Protein AF-A0A1B6I6E0-F1 (afdb_monomer_lite)

Radius of gyration: 36.67 Å; chains: 1; bounding box: 116×72×76 Å

Secondary structure (DSSP, 8-state):
---------------------------SSS------TTTHHHHHHHHHTT-GGGHHHHHHTT--HHHHHH--HHHHHHHT---HHHHHHHHHHHHHHHHHHHHHHHHHTT----HHHHHHHHHHHHHHHHHHHHHHHHHHHHHTSSS---TT--TT--HHHHHHHHHHHHHHHHHHHHHHHHHHHHS-TT---HHHHHHHHHHHHHHHHHHHHHHHHHHHHH--

Foldseek 3Di:
DDDDDDDDDDDDDDDDDDDDPDDPPDDPDDDPPCLDPQCPVVCVLCVVLVNNVCSCLCSVVVPGPVNLLVDDLVNCVVSPVPDPVSSVSSNVSSVVVVVVVVVVVVVVVPPPQPPVRVVVVVVVVVVVVVVVVVVVVVVVVCVVDPDDDPPLDDPVADPVNSVVVVVVVVVVVVVVVVVVVVVVVVPDPDPPPPVPVVVVVVVVVVVVVVVVVVVVVVVVVVVD

Sequence (224 aa):
MATVESPLNGNKLLSDSELNSEENEENITELQEDWGEEYNDVVTFLCGLHLNQYVETFVDQGINLDIFLNLSEDDLCHIGMTDSKHRASLLQGISQLKQNKRKMSDTVQLTDLSSEEVNAMMANTLKHLTVIHASLAHMRLNLRNPCVHNSLINLKLTSAGLLEILTAEADIQAQLVMNQTNALLAKKPGTVDRSSTTRWKFKLTVLSGIGIVCGLLFYAKKAL

InterPro domains:
  IPR001660 Sterile alpha motif domain [PF00536] (39-98)
  IPR001660 Sterile alpha motif domain [PS50105] (37-100)
  IPR001660 Sterile alpha motif domain [SM00454] (32-100)
  IPR013761 Sterile alpha motif/pointed domain superfamily [G3DSA:1.10.150.50] (4-110)
  IPR013761 Sterile alpha motif/pointed domain superfamily [SSF47769] (39-103)

Structure (mmCIF, N/CA/C/O backbone):
data_AF-A0A1B6I6E0-F1
#
_entry.id   AF-A0A1B6I6E0-F1
#
loop_
_atom_site.group_PDB
_atom_site.id
_atom_site.type_symbol
_atom_site.label_atom_id
_atom_site.label_alt_id
_atom_site.label_comp_id
_atom_site.label_asym_id
_atom_site.label_entity_id
_atom_site.label_seq_id
_atom_site.pdbx_PDB_ins_code
_atom_site.Cartn_x
_atom_site.Cartn_y
_atom_site.Cartn_z
_atom_site.occupancy
_atom_site.B_iso_or_equiv
_atom_site.auth_seq_id
_atom_site.auth_comp_id
_atom_site.auth_asym_id
_atom_site.auth_atom_id
_atom_site.pdbx_PDB_model_num
ATOM 1 N N . MET A 1 1 ? 73.512 -31.533 -2.473 1.00 35.97 1 MET A N 1
ATOM 2 C CA . MET A 1 1 ? 73.028 -32.901 -2.761 1.00 35.97 1 MET A CA 1
ATOM 3 C C . MET A 1 1 ? 71.540 -32.882 -2.468 1.00 35.97 1 MET A C 1
ATOM 5 O O . MET A 1 1 ? 71.175 -32.750 -1.316 1.00 35.97 1 MET A O 1
ATOM 9 N N . ALA A 1 2 ? 70.737 -32.519 -3.462 1.00 35.31 2 ALA A N 1
ATOM 10 C CA . ALA A 1 2 ? 70.150 -33.402 -4.476 1.00 35.31 2 ALA A CA 1
ATOM 11 C C . ALA A 1 2 ? 68.752 -33.851 -4.019 1.00 35.31 2 ALA A C 1
ATOM 13 O O . ALA A 1 2 ? 68.603 -34.738 -3.187 1.00 35.31 2 ALA A O 1
ATOM 14 N N . THR A 1 3 ? 67.766 -33.139 -4.562 1.00 31.89 3 THR A N 1
ATOM 15 C CA . THR A 1 3 ? 66.334 -33.430 -4.595 1.00 31.89 3 THR A CA 1
ATOM 16 C C . THR A 1 3 ? 66.096 -34.832 -5.153 1.00 31.89 3 THR A C 1
ATOM 18 O O . THR A 1 3 ? 66.652 -35.173 -6.197 1.00 31.89 3 THR A O 1
ATOM 21 N N . VAL A 1 4 ? 65.268 -35.622 -4.472 1.00 36.97 4 VAL A N 1
ATOM 22 C CA . VAL A 1 4 ? 64.816 -36.946 -4.912 1.00 36.97 4 VAL A CA 1
ATOM 23 C C . VAL A 1 4 ? 63.327 -36.850 -5.254 1.00 36.97 4 VAL A C 1
ATOM 25 O O . VAL A 1 4 ? 62.497 -36.598 -4.390 1.00 36.97 4 VAL A O 1
ATOM 28 N N . GLU A 1 5 ? 63.086 -37.034 -6.552 1.00 33.94 5 GLU A N 1
ATOM 29 C CA . GLU A 1 5 ? 61.971 -37.743 -7.199 1.00 33.94 5 GLU A CA 1
ATOM 30 C C . GLU A 1 5 ? 60.631 -37.057 -7.534 1.00 33.94 5 GLU A C 1
ATOM 32 O O . GLU A 1 5 ? 59.769 -36.778 -6.708 1.00 33.94 5 GLU A O 1
ATOM 37 N N . SER A 1 6 ? 60.467 -36.897 -8.851 1.00 37.88 6 SER A N 1
ATOM 38 C CA . SER A 1 6 ? 59.238 -36.977 -9.657 1.00 37.88 6 SER A CA 1
ATOM 39 C C . SER A 1 6 ? 58.896 -38.466 -9.959 1.00 37.88 6 SER A C 1
ATOM 41 O O . SER A 1 6 ? 59.745 -39.312 -9.690 1.00 37.88 6 SER A O 1
ATOM 43 N N . PRO A 1 7 ? 57.878 -38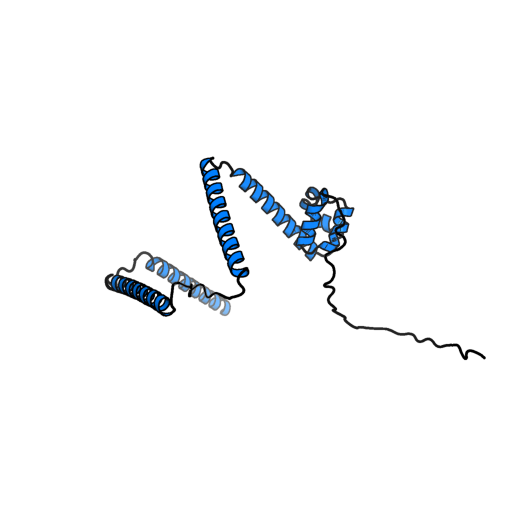.825 -10.782 1.00 51.38 7 PRO A N 1
ATOM 44 C CA . PRO A 1 7 ? 56.471 -38.399 -10.906 1.00 51.38 7 PRO A CA 1
ATOM 45 C C . PRO A 1 7 ? 55.491 -39.612 -11.077 1.00 51.38 7 PRO A C 1
ATOM 47 O O . PRO A 1 7 ? 55.892 -40.765 -10.982 1.00 51.38 7 PRO A O 1
ATOM 50 N N . LEU A 1 8 ? 54.235 -39.309 -11.462 1.00 32.31 8 LEU A N 1
ATOM 51 C CA . LEU A 1 8 ? 53.132 -40.160 -11.977 1.00 32.31 8 LEU A CA 1
ATOM 52 C C . LEU A 1 8 ? 52.215 -40.849 -10.953 1.00 32.31 8 LEU A C 1
ATOM 54 O O . LEU A 1 8 ? 52.604 -41.791 -10.279 1.00 32.31 8 LEU A O 1
ATOM 58 N N . ASN A 1 9 ? 50.920 -40.518 -10.992 1.00 30.44 9 ASN A N 1
ATOM 59 C CA . ASN A 1 9 ? 49.938 -41.275 -11.783 1.00 30.44 9 ASN A CA 1
ATOM 60 C C . ASN A 1 9 ? 48.542 -40.639 -11.636 1.00 30.44 9 ASN A C 1
ATOM 62 O O . ASN A 1 9 ? 48.145 -40.247 -10.542 1.00 30.44 9 ASN A O 1
ATOM 66 N N . GLY A 1 10 ? 47.811 -40.516 -12.744 1.00 35.09 10 GLY A N 1
ATOM 67 C CA . GLY A 1 10 ? 46.455 -39.973 -12.751 1.00 35.09 10 GLY A CA 1
ATOM 68 C C . GLY A 1 10 ? 45.441 -40.935 -12.143 1.00 35.09 10 GLY A C 1
ATOM 69 O O . GLY A 1 10 ? 45.674 -42.137 -12.114 1.00 35.09 10 GLY A O 1
ATOM 70 N N . ASN A 1 11 ? 44.292 -40.402 -11.721 1.00 31.67 11 ASN A N 1
ATOM 71 C CA . ASN A 1 11 ? 43.034 -41.136 -11.736 1.00 31.67 11 ASN A CA 1
ATOM 72 C C . ASN A 1 11 ? 41.832 -40.193 -11.856 1.00 31.67 11 ASN A C 1
ATOM 74 O O . ASN A 1 11 ? 41.751 -39.127 -11.256 1.00 31.67 11 ASN A O 1
ATOM 78 N N . LYS A 1 12 ? 40.940 -40.657 -12.720 1.00 38.28 12 LYS A N 1
ATOM 79 C CA . LYS A 1 12 ? 39.657 -40.148 -13.187 1.00 38.28 12 LYS A CA 1
ATOM 80 C C . LYS A 1 12 ? 38.555 -40.529 -12.190 1.00 38.28 12 LYS A C 1
ATOM 82 O O . LYS A 1 12 ? 38.661 -41.610 -11.624 1.00 38.28 12 LYS A O 1
ATOM 87 N N . LEU A 1 13 ? 37.496 -39.709 -12.124 1.00 31.17 13 LEU A N 1
ATOM 88 C CA . LEU A 1 13 ? 36.112 -39.955 -11.649 1.00 31.17 13 LEU A CA 1
ATOM 89 C C . LEU A 1 13 ? 35.684 -39.009 -10.521 1.00 31.17 13 LEU A C 1
ATOM 91 O O . LEU A 1 13 ? 36.077 -39.189 -9.377 1.00 31.17 13 LEU A O 1
ATOM 95 N N . LEU A 1 14 ? 34.780 -38.084 -10.842 1.00 30.19 14 LEU A N 1
ATOM 96 C CA . LEU A 1 14 ? 33.753 -37.648 -9.903 1.00 30.19 14 LEU A CA 1
ATOM 97 C C . LEU A 1 14 ? 32.426 -37.578 -10.659 1.00 30.19 14 LEU A C 1
ATOM 99 O O . LEU A 1 14 ? 32.232 -36.734 -11.532 1.00 30.19 14 LEU A O 1
ATOM 103 N N . SER A 1 15 ? 31.560 -38.534 -10.345 1.00 32.97 15 SER A N 1
ATOM 104 C CA . SER A 1 15 ? 30.122 -38.466 -10.548 1.00 32.97 15 SER A CA 1
ATOM 105 C C . SER A 1 15 ? 29.469 -38.320 -9.177 1.00 32.97 15 SER A C 1
ATOM 107 O O . SER A 1 15 ? 29.857 -39.007 -8.235 1.00 32.97 15 SER A O 1
ATOM 109 N N . ASP A 1 16 ? 28.451 -37.471 -9.172 1.00 30.95 16 ASP A N 1
ATOM 110 C CA . ASP A 1 16 ? 27.283 -37.453 -8.300 1.00 30.95 16 ASP A CA 1
ATOM 111 C C . ASP A 1 16 ? 27.391 -36.865 -6.884 1.00 30.95 16 ASP A C 1
ATOM 113 O O . ASP A 1 16 ? 28.000 -37.399 -5.965 1.00 30.95 16 ASP A O 1
ATOM 117 N N . SER A 1 17 ? 26.599 -35.795 -6.747 1.00 38.34 17 SER A N 1
ATOM 118 C CA . SER A 1 17 ? 25.697 -35.515 -5.630 1.00 38.34 17 SER A CA 1
ATOM 119 C C . SER A 1 17 ? 26.311 -35.266 -4.258 1.00 38.34 17 SER A C 1
ATOM 121 O O . SER A 1 17 ? 26.325 -36.160 -3.422 1.00 38.34 17 SER A O 1
ATOM 123 N N . GLU A 1 18 ? 26.576 -33.995 -3.965 1.00 35.34 18 GLU A N 1
ATOM 124 C CA . GLU A 1 18 ? 26.228 -33.441 -2.656 1.00 35.34 18 GLU A CA 1
ATOM 125 C C . GLU A 1 18 ? 25.451 -32.136 -2.859 1.00 35.34 18 GLU A C 1
ATOM 127 O O . GLU A 1 18 ? 25.948 -31.134 -3.369 1.00 35.34 18 GLU A O 1
ATOM 132 N N . LEU A 1 19 ? 24.164 -32.222 -2.518 1.00 40.22 19 LEU A N 1
ATOM 133 C CA . LEU A 1 19 ? 23.316 -31.103 -2.142 1.00 40.22 19 LEU A CA 1
ATOM 134 C C . LEU A 1 19 ? 24.062 -30.278 -1.094 1.00 40.22 19 LEU A C 1
ATOM 136 O O . LEU A 1 19 ? 24.197 -30.734 0.038 1.00 40.22 19 LEU A O 1
ATOM 140 N N . ASN A 1 20 ? 24.471 -29.065 -1.454 1.00 31.47 20 ASN A N 1
ATOM 141 C CA . ASN A 1 20 ? 24.667 -28.024 -0.463 1.00 31.47 20 ASN A CA 1
ATOM 142 C C . ASN A 1 20 ? 23.659 -26.909 -0.722 1.00 31.47 20 ASN A C 1
ATOM 144 O O . ASN A 1 20 ? 23.863 -25.988 -1.508 1.00 31.47 20 ASN A O 1
ATOM 148 N N . SER A 1 21 ? 22.507 -27.074 -0.081 1.00 41.59 21 SER A N 1
ATOM 149 C CA . SER A 1 21 ? 21.682 -25.975 0.389 1.00 41.59 21 SER A CA 1
ATOM 150 C C . SER A 1 21 ? 22.472 -25.245 1.473 1.00 41.59 21 SER A C 1
ATOM 152 O O . SER A 1 21 ? 22.300 -25.526 2.656 1.00 41.59 21 SER A O 1
ATOM 154 N N . GLU A 1 22 ? 23.364 -24.359 1.049 1.00 39.06 22 GLU A N 1
ATOM 155 C CA . GLU A 1 22 ? 23.985 -23.366 1.913 1.00 39.06 22 GLU A CA 1
ATOM 156 C C . GLU A 1 22 ? 23.472 -21.987 1.512 1.00 39.06 22 GLU A C 1
ATOM 158 O O . GLU A 1 22 ? 23.468 -21.587 0.347 1.00 39.06 22 GLU A O 1
ATOM 163 N N . GLU A 1 23 ? 22.942 -21.332 2.532 1.00 47.31 23 GLU A N 1
ATOM 164 C CA . GLU A 1 23 ? 22.489 -19.959 2.616 1.00 47.31 23 GLU A CA 1
ATOM 165 C C . GLU A 1 23 ? 23.441 -19.009 1.876 1.00 47.31 23 GLU A C 1
ATOM 167 O O . GLU A 1 23 ? 24.536 -18.722 2.347 1.00 47.31 23 GLU A O 1
ATOM 172 N N . ASN A 1 24 ? 23.010 -18.471 0.732 1.00 37.62 24 ASN A N 1
ATOM 173 C CA . ASN A 1 24 ? 23.606 -17.255 0.180 1.00 37.62 24 ASN A CA 1
ATOM 174 C C . ASN A 1 24 ? 22.724 -16.065 0.561 1.00 37.62 24 ASN A C 1
ATOM 176 O O . ASN A 1 24 ? 22.082 -15.431 -0.276 1.00 37.62 24 ASN A O 1
ATOM 180 N N . GLU A 1 25 ? 22.671 -15.819 1.865 1.00 47.22 25 GLU A N 1
ATOM 181 C CA . GLU A 1 25 ? 22.159 -14.596 2.466 1.00 47.22 25 GLU A CA 1
ATOM 182 C C . GLU A 1 25 ? 23.345 -13.653 2.718 1.00 47.22 25 GLU A C 1
ATOM 184 O O . GLU A 1 25 ? 23.589 -13.216 3.833 1.00 47.22 25 GLU A O 1
ATOM 189 N N . GLU A 1 26 ? 24.119 -13.351 1.671 1.00 45.47 26 GLU A N 1
ATOM 190 C CA . GLU A 1 26 ? 25.094 -12.266 1.717 1.00 45.47 26 GLU A CA 1
ATOM 191 C C . GLU A 1 26 ? 25.036 -11.406 0.452 1.00 45.47 26 GLU A C 1
ATOM 193 O O . GLU A 1 26 ? 25.136 -11.878 -0.680 1.00 45.47 26 GLU A O 1
ATOM 198 N N . ASN A 1 27 ? 24.939 -10.105 0.733 1.00 36.44 27 ASN A N 1
ATOM 199 C CA . ASN A 1 27 ? 25.221 -8.959 -0.121 1.00 36.44 27 ASN A CA 1
ATOM 200 C C . ASN A 1 27 ? 24.076 -8.397 -0.987 1.00 36.44 27 ASN A C 1
ATOM 202 O O . ASN A 1 27 ? 24.134 -8.371 -2.211 1.00 36.44 27 ASN A O 1
ATOM 206 N N . ILE A 1 28 ? 23.068 -7.816 -0.325 1.00 43.84 28 ILE A N 1
ATOM 207 C CA . ILE A 1 28 ? 22.270 -6.716 -0.901 1.00 43.84 28 ILE A CA 1
ATOM 208 C C . ILE A 1 28 ? 22.924 -5.393 -0.471 1.00 43.84 28 ILE A C 1
ATOM 210 O O . ILE A 1 28 ? 22.341 -4.631 0.297 1.00 43.84 28 ILE A O 1
ATOM 214 N N . THR A 1 29 ? 24.185 -5.136 -0.831 1.00 47.97 29 THR A N 1
ATOM 215 C CA . THR A 1 29 ? 24.795 -3.798 -0.678 1.00 47.97 29 THR A CA 1
ATOM 216 C C . THR A 1 29 ? 25.989 -3.567 -1.609 1.00 47.97 29 THR A C 1
ATOM 218 O O . THR A 1 29 ? 26.963 -2.948 -1.209 1.00 47.97 29 THR A O 1
ATOM 221 N N . GLU A 1 30 ? 25.948 -4.005 -2.864 1.00 50.88 30 GLU A N 1
ATOM 222 C CA . GLU A 1 30 ? 26.859 -3.469 -3.883 1.00 50.88 30 GLU A CA 1
ATOM 223 C C . GLU A 1 30 ? 26.322 -3.807 -5.272 1.00 50.88 30 GLU A C 1
ATOM 225 O O . GLU A 1 30 ? 25.831 -4.908 -5.482 1.00 50.88 30 GLU A O 1
ATOM 230 N N . LEU A 1 31 ? 26.408 -2.848 -6.198 1.00 48.78 31 LEU A N 1
ATOM 231 C CA . LEU A 1 31 ? 25.738 -2.796 -7.509 1.00 48.78 31 LEU A CA 1
ATOM 232 C C . LEU A 1 31 ? 24.301 -2.255 -7.472 1.00 48.78 31 LEU A C 1
ATOM 234 O O . LEU A 1 31 ? 23.374 -2.816 -8.049 1.00 48.78 31 LEU A O 1
ATOM 238 N N . GLN A 1 32 ? 24.125 -1.074 -6.872 1.00 53.28 32 GLN A N 1
ATOM 239 C CA . GLN A 1 32 ? 23.116 -0.158 -7.402 1.00 53.28 32 GLN A CA 1
ATOM 240 C C . GLN A 1 32 ? 23.669 0.406 -8.713 1.00 53.28 32 GLN A C 1
ATOM 242 O O . GLN A 1 32 ? 24.268 1.479 -8.745 1.00 53.28 32 GLN A O 1
ATOM 247 N N . GLU A 1 33 ? 23.568 -0.394 -9.771 1.00 64.94 33 GLU A N 1
ATOM 248 C CA . GLU A 1 33 ? 23.821 0.059 -11.130 1.00 64.94 33 GLU A CA 1
ATOM 249 C C . GLU A 1 33 ? 22.867 1.220 -11.414 1.00 64.94 33 GLU A C 1
ATOM 251 O O . GLU A 1 33 ? 21.654 1.137 -11.195 1.00 64.94 33 GLU A O 1
ATOM 256 N N . ASP A 1 34 ? 23.447 2.358 -11.788 1.00 75.62 34 ASP A N 1
ATOM 257 C CA . ASP A 1 34 ? 22.705 3.566 -12.118 1.00 75.62 34 ASP A CA 1
ATOM 258 C C . ASP A 1 34 ? 22.051 3.368 -13.486 1.00 75.62 34 ASP A C 1
ATOM 260 O O . ASP A 1 34 ? 22.571 3.773 -14.523 1.00 75.62 34 ASP A O 1
ATOM 264 N N . TRP A 1 35 ? 20.910 2.683 -13.487 1.00 71.62 35 TRP A N 1
ATOM 265 C CA . TRP A 1 35 ? 20.105 2.430 -14.678 1.00 71.62 35 TRP A CA 1
ATOM 266 C C . TRP A 1 35 ? 19.409 3.696 -15.207 1.00 71.62 35 TRP A C 1
ATOM 268 O O . TRP A 1 35 ? 18.643 3.612 -16.157 1.00 71.62 35 TRP A O 1
ATOM 278 N N . GLY A 1 36 ? 19.676 4.875 -14.632 1.00 76.12 36 GLY A N 1
ATOM 279 C CA . GLY A 1 36 ? 19.047 6.142 -14.991 1.00 76.12 36 GLY A CA 1
ATOM 280 C C . GLY A 1 36 ? 17.658 6.319 -14.370 1.00 76.12 36 GLY A C 1
ATOM 281 O O . GLY A 1 36 ? 16.930 5.359 -14.105 1.00 76.12 36 GLY A O 1
ATOM 282 N N . GLU A 1 37 ? 17.262 7.575 -14.137 1.00 79.38 37 GLU A N 1
ATOM 283 C CA . GLU A 1 37 ? 15.986 7.888 -13.469 1.00 79.38 37 GLU A CA 1
ATOM 284 C C . GLU A 1 37 ? 14.752 7.379 -14.234 1.00 79.38 37 GLU A C 1
ATOM 286 O O . GLU A 1 37 ? 13.737 7.074 -13.615 1.00 79.38 37 GLU A O 1
ATOM 291 N N . GLU A 1 38 ? 14.842 7.214 -15.559 1.00 82.19 38 GLU A N 1
ATOM 292 C CA . GLU A 1 38 ? 13.728 6.749 -16.401 1.00 82.19 38 GLU A CA 1
ATOM 293 C C . GLU A 1 38 ? 13.296 5.299 -16.102 1.00 82.19 38 GLU A C 1
ATOM 295 O O . GLU A 1 38 ? 12.126 4.950 -16.277 1.00 82.19 38 GLU A O 1
ATOM 300 N N . TYR A 1 39 ? 14.212 4.460 -15.607 1.00 87.25 39 TYR A N 1
ATOM 301 C CA . TYR A 1 39 ? 13.956 3.036 -15.364 1.00 87.25 39 TYR A CA 1
ATOM 302 C C . TYR A 1 39 ? 13.776 2.699 -13.881 1.00 87.25 39 TYR A C 1
ATOM 304 O O . TYR A 1 39 ? 13.360 1.586 -13.558 1.00 87.25 39 TYR A O 1
ATOM 312 N N . ASN A 1 40 ? 14.028 3.646 -12.970 1.00 88.69 40 ASN A N 1
ATOM 313 C CA . ASN A 1 40 ? 14.006 3.406 -11.524 1.00 88.69 40 ASN A CA 1
ATOM 314 C C . ASN A 1 40 ? 12.670 2.822 -11.033 1.00 88.69 40 ASN A C 1
ATOM 316 O O . ASN A 1 40 ? 12.650 1.896 -10.218 1.00 88.69 40 ASN A O 1
ATOM 320 N N . ASP A 1 41 ? 11.559 3.305 -11.590 1.00 89.88 41 ASP A N 1
ATOM 321 C CA . ASP A 1 41 ? 10.220 2.809 -11.273 1.00 89.88 41 ASP A CA 1
ATOM 322 C C . ASP A 1 41 ? 10.029 1.345 -11.698 1.00 89.88 41 ASP A C 1
ATOM 324 O O . ASP A 1 41 ? 9.460 0.547 -10.950 1.00 89.88 41 ASP A O 1
ATOM 328 N N . VAL A 1 42 ? 10.527 0.974 -12.882 1.00 91.44 42 VAL A N 1
ATOM 329 C CA . VAL A 1 42 ? 10.444 -0.397 -13.413 1.00 91.44 42 VAL A CA 1
ATOM 330 C C . VAL A 1 42 ? 11.319 -1.337 -12.588 1.00 91.44 42 VAL A C 1
ATOM 332 O O . VAL A 1 42 ? 10.854 -2.403 -12.181 1.00 91.44 42 VAL A O 1
ATOM 335 N N . VAL A 1 43 ? 12.546 -0.915 -12.265 1.00 91.75 43 VAL A N 1
ATOM 336 C CA . VAL A 1 43 ? 13.479 -1.665 -11.411 1.00 91.75 43 VAL A CA 1
ATOM 337 C C . VAL A 1 43 ? 12.855 -1.911 -10.039 1.00 91.75 43 VAL A C 1
ATOM 339 O O . VAL A 1 43 ? 12.734 -3.054 -9.606 1.00 91.75 43 VAL A O 1
ATOM 342 N N . THR A 1 44 ? 12.373 -0.855 -9.381 1.00 91.25 44 THR A N 1
ATOM 343 C CA . THR A 1 44 ? 11.753 -0.940 -8.050 1.00 91.25 44 THR A CA 1
ATOM 344 C C . THR A 1 44 ? 10.543 -1.872 -8.056 1.00 91.25 44 THR A C 1
ATOM 346 O O . THR A 1 44 ? 10.341 -2.654 -7.123 1.00 91.25 44 THR A O 1
ATOM 349 N N . PHE A 1 45 ? 9.746 -1.829 -9.123 1.00 92.19 45 PHE A N 1
ATOM 350 C CA . PHE A 1 45 ? 8.577 -2.681 -9.264 1.00 92.19 45 PHE A CA 1
ATOM 351 C C . PHE A 1 45 ? 8.938 -4.162 -9.450 1.00 92.19 45 PHE A C 1
ATOM 353 O O . PHE A 1 45 ? 8.348 -5.022 -8.791 1.00 92.19 45 PHE A O 1
ATOM 360 N N . LEU A 1 46 ? 9.925 -4.472 -10.297 1.00 91.50 46 LEU A N 1
ATOM 361 C CA . LEU A 1 46 ? 10.433 -5.836 -10.474 1.00 91.50 46 LEU A CA 1
ATOM 362 C C . LEU A 1 46 ? 11.049 -6.373 -9.176 1.00 91.50 46 LEU A C 1
ATOM 364 O O . LEU A 1 46 ? 10.758 -7.509 -8.792 1.00 91.50 46 LEU A O 1
ATOM 368 N N . CYS A 1 47 ? 11.800 -5.542 -8.450 1.00 90.50 47 CYS A N 1
ATOM 369 C CA . CYS A 1 47 ? 12.347 -5.890 -7.140 1.00 90.50 47 CYS A CA 1
ATOM 370 C C . CYS A 1 47 ? 11.252 -6.211 -6.118 1.00 90.50 47 CYS A C 1
ATOM 372 O O . CYS A 1 47 ? 11.335 -7.219 -5.414 1.00 90.50 47 CYS A O 1
ATOM 374 N N . GLY A 1 48 ? 10.184 -5.409 -6.077 1.00 89.69 48 GLY A N 1
ATOM 375 C CA . GLY A 1 48 ? 9.036 -5.638 -5.195 1.00 89.69 48 GLY A CA 1
ATOM 376 C C . GLY A 1 48 ? 8.262 -6.930 -5.487 1.00 89.69 48 GLY A C 1
ATOM 377 O O . GLY A 1 48 ? 7.599 -7.457 -4.597 1.00 89.69 48 GLY A O 1
ATOM 378 N N . LEU A 1 49 ? 8.360 -7.463 -6.709 1.00 90.62 49 LEU A N 1
ATOM 379 C CA . LEU A 1 49 ? 7.775 -8.749 -7.105 1.00 90.62 49 LEU A CA 1
ATOM 380 C C . LEU A 1 49 ? 8.761 -9.927 -7.015 1.00 90.62 49 LEU A C 1
ATOM 382 O O . LEU A 1 49 ? 8.402 -11.036 -7.412 1.00 90.62 49 LEU A O 1
ATOM 386 N N . HIS A 1 50 ? 9.974 -9.707 -6.496 1.00 90.31 50 HIS A N 1
ATOM 387 C CA . HIS A 1 50 ? 11.070 -10.684 -6.480 1.00 90.31 50 HIS A CA 1
ATOM 388 C C . HIS A 1 50 ? 11.452 -11.199 -7.881 1.00 90.31 50 HIS A C 1
ATOM 390 O O . HIS A 1 50 ? 11.804 -12.362 -8.059 1.00 90.31 50 HIS A O 1
ATOM 396 N N . LEU A 1 51 ? 11.386 -10.321 -8.883 1.00 90.94 51 LEU A N 1
ATOM 397 C CA . LEU A 1 51 ? 11.704 -10.592 -10.288 1.00 90.94 51 LEU A CA 1
ATOM 398 C C . LEU A 1 51 ? 13.021 -9.915 -10.711 1.00 90.94 51 LEU A C 1
ATOM 400 O O . LEU A 1 51 ? 13.166 -9.481 -11.853 1.00 90.94 51 LEU A O 1
ATOM 404 N N . ASN A 1 52 ? 13.985 -9.840 -9.785 1.00 89.25 52 ASN A N 1
ATOM 405 C CA . ASN A 1 52 ? 15.276 -9.165 -9.968 1.00 89.25 52 ASN A CA 1
ATOM 406 C C . ASN A 1 52 ? 16.047 -9.677 -11.190 1.00 89.25 52 ASN A C 1
ATOM 408 O O . ASN A 1 52 ? 16.696 -8.894 -11.873 1.00 89.25 52 ASN A O 1
ATOM 412 N N . GLN A 1 53 ? 15.937 -10.972 -11.510 1.00 89.38 53 GLN A N 1
ATOM 413 C CA . GLN A 1 53 ? 16.654 -11.563 -12.643 1.00 89.38 53 GLN A CA 1
ATOM 414 C C . GLN A 1 53 ? 16.231 -11.016 -14.016 1.00 89.38 53 GLN A C 1
ATOM 416 O O . GLN A 1 53 ? 16.908 -11.277 -15.002 1.00 89.38 53 GLN A O 1
ATOM 421 N N . TYR A 1 54 ? 15.105 -10.303 -14.098 1.00 90.12 54 TYR A N 1
ATOM 422 C CA . TYR A 1 54 ? 14.631 -9.701 -15.343 1.00 90.12 54 TYR A CA 1
ATOM 423 C C . TYR A 1 54 ? 14.981 -8.212 -15.445 1.00 90.12 54 TYR A C 1
ATOM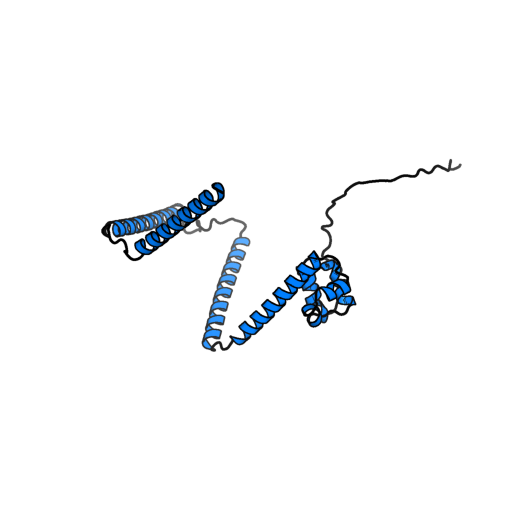 425 O O . TYR A 1 54 ? 14.737 -7.618 -16.486 1.00 90.12 54 TYR A O 1
ATOM 433 N N . VAL A 1 55 ? 15.553 -7.599 -14.402 1.00 89.75 55 VAL A N 1
ATOM 434 C CA . VAL A 1 55 ? 15.842 -6.156 -14.376 1.00 89.75 55 VAL A CA 1
ATOM 435 C C . VAL A 1 55 ? 16.727 -5.740 -15.551 1.00 89.75 55 VAL A C 1
ATOM 437 O O . VAL A 1 55 ? 16.311 -4.898 -16.342 1.00 89.75 55 VAL A O 1
ATOM 440 N N . GLU A 1 56 ? 17.878 -6.391 -15.721 1.00 89.19 56 GLU A N 1
ATOM 441 C CA . GLU A 1 56 ? 18.816 -6.122 -16.821 1.00 89.19 56 GLU A CA 1
ATOM 442 C C . GLU A 1 56 ? 18.131 -6.275 -18.188 1.00 89.19 56 GLU A C 1
ATOM 444 O O . GLU A 1 56 ? 18.202 -5.392 -19.034 1.00 89.19 56 GLU A O 1
ATOM 449 N N . THR A 1 57 ? 17.329 -7.331 -18.367 1.00 90.69 57 THR A N 1
ATOM 450 C CA . THR A 1 57 ? 16.606 -7.588 -19.621 1.00 90.69 57 THR A CA 1
ATOM 451 C C . THR A 1 57 ? 15.597 -6.490 -19.971 1.00 90.69 57 THR A C 1
ATOM 453 O O . THR A 1 57 ? 15.421 -6.165 -21.144 1.00 90.69 57 THR A O 1
ATOM 456 N N . PHE A 1 58 ? 14.913 -5.922 -18.976 1.00 90.56 58 PHE A N 1
ATOM 457 C CA . PHE A 1 58 ? 13.951 -4.843 -19.199 1.00 90.56 58 PHE A CA 1
ATOM 458 C C . PHE A 1 58 ? 14.645 -3.509 -19.494 1.00 90.56 58 PHE A C 1
ATOM 460 O O . PHE A 1 58 ? 14.150 -2.744 -20.324 1.00 90.56 58 PHE A O 1
ATOM 467 N N . VAL A 1 59 ? 15.791 -3.244 -18.859 1.00 90.38 59 VAL A N 1
ATOM 468 C CA . VAL A 1 59 ? 16.557 -2.016 -19.102 1.00 90.38 59 VAL A CA 1
ATOM 469 C C . VAL A 1 59 ? 17.269 -2.062 -20.456 1.00 90.38 59 VAL A C 1
ATOM 471 O O . VAL A 1 59 ? 17.169 -1.103 -21.220 1.00 90.38 59 VAL A O 1
ATOM 474 N N . ASP A 1 60 ? 17.875 -3.194 -20.823 1.00 89.56 60 ASP A N 1
ATOM 475 C CA . ASP A 1 60 ? 18.526 -3.390 -22.127 1.00 89.56 60 ASP A CA 1
ATOM 476 C C . ASP A 1 60 ? 17.555 -3.229 -23.303 1.00 89.56 60 ASP A C 1
ATOM 478 O O . ASP A 1 60 ? 17.919 -2.741 -24.375 1.00 89.56 60 ASP A O 1
ATOM 482 N N . GLN A 1 61 ? 16.294 -3.620 -23.105 1.00 89.19 61 GLN A N 1
ATOM 483 C CA . GLN A 1 61 ? 15.232 -3.457 -24.099 1.00 89.19 61 GLN A CA 1
ATOM 484 C C . GLN A 1 61 ? 14.594 -2.060 -24.083 1.00 89.19 61 GLN A C 1
ATOM 486 O O . GLN A 1 61 ? 13.679 -1.798 -24.865 1.00 89.19 61 GLN A O 1
ATOM 491 N N . GLY A 1 62 ? 15.067 -1.154 -23.221 1.00 87.44 62 GLY A N 1
ATOM 492 C CA . GLY A 1 62 ? 14.576 0.218 -23.132 1.00 87.44 62 GLY A CA 1
ATOM 493 C C . GLY A 1 62 ? 13.121 0.308 -22.672 1.00 87.44 62 GLY A C 1
ATOM 494 O O . GLY A 1 62 ? 12.384 1.202 -23.091 1.00 87.44 62 GLY A O 1
ATOM 495 N N . ILE A 1 63 ? 12.675 -0.630 -21.830 1.00 89.56 63 ILE A N 1
ATOM 496 C CA . ILE A 1 63 ? 11.298 -0.667 -21.337 1.00 89.56 63 ILE A CA 1
ATOM 497 C C . ILE A 1 63 ? 11.161 0.305 -20.162 1.00 89.56 63 ILE A C 1
ATOM 499 O O . ILE A 1 63 ? 11.401 -0.045 -19.008 1.00 89.56 63 ILE A O 1
ATOM 503 N N . ASN A 1 64 ? 10.739 1.532 -20.457 1.00 89.19 64 ASN A N 1
ATOM 504 C CA . ASN A 1 64 ? 10.356 2.508 -19.438 1.00 89.19 64 ASN A CA 1
ATOM 505 C C . ASN A 1 64 ? 8.962 2.209 -18.850 1.00 89.19 64 ASN A C 1
ATOM 507 O O . ASN A 1 64 ? 8.251 1.308 -19.306 1.00 89.19 64 ASN A O 1
ATOM 511 N N . LEU A 1 65 ? 8.545 2.967 -17.829 1.00 89.25 65 LEU A N 1
ATOM 512 C CA . LEU A 1 65 ? 7.293 2.705 -17.107 1.00 89.25 65 LEU A CA 1
ATOM 513 C C . LEU A 1 65 ? 6.048 2.720 -18.015 1.00 89.25 65 LEU A C 1
ATOM 515 O O . LEU A 1 65 ? 5.125 1.930 -17.811 1.00 89.25 65 LEU A O 1
ATOM 519 N N . ASP A 1 66 ? 6.005 3.591 -19.022 1.00 87.94 66 ASP A N 1
ATOM 520 C CA . ASP A 1 66 ? 4.850 3.705 -19.918 1.00 87.94 66 ASP A CA 1
ATOM 521 C C . ASP A 1 66 ? 4.699 2.474 -20.819 1.00 87.94 66 ASP A C 1
ATOM 523 O O . ASP A 1 66 ? 3.586 1.965 -20.999 1.00 87.94 66 ASP A O 1
ATOM 527 N N . ILE A 1 67 ? 5.817 1.956 -21.337 1.00 89.88 67 ILE A N 1
ATOM 528 C CA . ILE A 1 67 ? 5.842 0.711 -22.112 1.00 89.88 67 ILE A CA 1
ATOM 529 C C . ILE A 1 67 ? 5.552 -0.472 -21.188 1.00 89.88 67 ILE A C 1
ATOM 531 O O . ILE A 1 67 ? 4.691 -1.293 -21.502 1.00 89.88 67 ILE A O 1
ATOM 535 N N . PHE A 1 68 ? 6.196 -0.513 -20.017 1.00 91.56 68 PHE A N 1
ATOM 536 C CA . PHE A 1 68 ? 6.046 -1.560 -19.008 1.00 91.56 68 PHE A CA 1
ATOM 537 C C . PHE A 1 68 ? 4.585 -1.793 -18.624 1.00 91.56 68 PHE A C 1
ATOM 539 O O . PHE A 1 68 ? 4.113 -2.928 -18.550 1.00 91.56 68 PHE A O 1
ATOM 546 N N . LEU A 1 69 ? 3.829 -0.710 -18.429 1.00 90.19 69 LEU A N 1
ATOM 547 C CA . LEU A 1 69 ? 2.413 -0.800 -18.110 1.00 90.19 69 LEU A CA 1
ATOM 548 C C . LEU A 1 69 ? 1.603 -1.430 -19.250 1.00 90.19 69 LEU A C 1
ATOM 550 O O . LEU A 1 69 ? 0.571 -2.035 -18.977 1.00 90.19 69 LEU A O 1
ATOM 554 N N . ASN A 1 70 ? 2.015 -1.316 -20.508 1.00 91.44 70 ASN A N 1
ATOM 555 C CA . ASN A 1 70 ? 1.241 -1.775 -21.663 1.00 91.44 70 ASN A CA 1
ATOM 556 C C . ASN A 1 70 ? 1.616 -3.172 -22.173 1.00 91.44 70 ASN A C 1
ATOM 558 O O . ASN A 1 70 ? 0.980 -3.636 -23.116 1.00 91.44 70 ASN A O 1
ATOM 562 N N . LEU A 1 71 ? 2.567 -3.851 -21.528 1.00 92.12 71 LEU A N 1
ATOM 563 C CA . LEU A 1 71 ? 3.003 -5.191 -21.917 1.00 92.12 71 LEU A CA 1
ATOM 564 C C . LEU A 1 71 ? 1.875 -6.229 -21.825 1.00 92.12 71 LEU A C 1
ATOM 566 O O . LEU A 1 71 ? 1.134 -6.300 -20.837 1.00 92.12 71 LEU A O 1
ATOM 570 N N . SER A 1 72 ? 1.772 -7.050 -22.867 1.00 91.00 72 SER A N 1
ATOM 571 C CA . SER A 1 72 ? 0.917 -8.234 -22.938 1.00 91.00 72 SER A CA 1
ATOM 572 C C . SER A 1 72 ? 1.680 -9.509 -22.561 1.00 91.00 72 SER A C 1
ATOM 574 O O . SER A 1 72 ? 2.901 -9.504 -22.414 1.00 91.00 72 SER A O 1
ATOM 576 N N . GLU A 1 73 ? 0.970 -10.630 -22.394 1.00 90.25 73 GLU A N 1
ATOM 577 C CA . GLU A 1 73 ? 1.624 -11.915 -22.105 1.00 90.25 73 GLU A CA 1
ATOM 578 C C . GLU A 1 73 ? 2.592 -12.341 -23.222 1.00 90.25 73 GLU A C 1
ATOM 580 O O . GLU A 1 73 ? 3.670 -12.865 -22.928 1.00 90.25 73 GLU A O 1
ATOM 585 N N . ASP A 1 74 ? 2.232 -12.078 -24.480 1.00 90.69 74 ASP A N 1
ATOM 586 C CA . ASP A 1 74 ? 3.071 -12.364 -25.644 1.00 90.69 74 ASP A CA 1
ATOM 587 C C . ASP A 1 74 ? 4.355 -11.521 -25.638 1.00 90.69 74 ASP A C 1
ATOM 589 O O . ASP A 1 74 ? 5.438 -12.053 -25.890 1.00 90.69 74 ASP A O 1
ATOM 593 N N . ASP A 1 75 ? 4.262 -10.241 -25.261 1.00 92.81 75 ASP A N 1
ATOM 594 C CA . ASP A 1 75 ? 5.431 -9.359 -25.154 1.00 92.81 75 ASP A CA 1
ATOM 595 C C . ASP A 1 75 ? 6.396 -9.862 -24.074 1.00 92.81 75 ASP A C 1
ATOM 597 O O . ASP A 1 75 ? 7.598 -9.951 -24.304 1.00 92.81 75 ASP A O 1
ATOM 601 N N . LEU A 1 76 ? 5.875 -10.285 -22.916 1.00 91.00 76 LEU A N 1
ATOM 602 C CA . LEU A 1 76 ? 6.692 -10.863 -21.842 1.00 91.00 76 LEU A CA 1
ATOM 603 C C . LEU A 1 76 ? 7.400 -12.149 -22.285 1.00 91.00 76 LEU A C 1
ATOM 605 O O . LEU A 1 76 ? 8.544 -12.396 -21.899 1.00 91.00 76 LEU A O 1
ATOM 609 N N . CYS A 1 77 ? 6.746 -12.960 -23.119 1.00 89.56 77 CYS A N 1
ATOM 610 C CA . CYS A 1 77 ? 7.368 -14.137 -23.717 1.00 89.56 77 CYS A CA 1
ATOM 611 C C . CYS A 1 77 ? 8.524 -13.741 -24.652 1.00 89.56 77 CYS A C 1
ATOM 613 O O . CYS A 1 77 ? 9.595 -14.345 -24.590 1.00 89.56 77 CYS A O 1
ATOM 615 N N . HIS A 1 78 ? 8.337 -12.691 -25.458 1.00 88.19 78 HIS A N 1
ATOM 616 C CA . HIS A 1 78 ? 9.364 -12.163 -26.359 1.00 88.19 78 HIS A CA 1
ATOM 617 C C . HIS A 1 78 ? 10.559 -11.549 -25.614 1.00 88.19 78 HIS A C 1
ATOM 619 O O . HIS A 1 78 ? 11.698 -11.729 -26.036 1.00 88.19 78 HIS A O 1
ATOM 625 N N . ILE A 1 79 ? 10.308 -10.901 -24.473 1.00 87.88 79 ILE A N 1
ATOM 626 C CA . ILE A 1 79 ? 11.338 -10.328 -23.594 1.00 87.88 79 ILE A CA 1
ATOM 627 C C . ILE A 1 79 ? 12.219 -11.429 -22.969 1.00 87.88 79 ILE A C 1
ATOM 629 O O . ILE A 1 79 ? 13.346 -11.159 -22.572 1.00 87.88 79 ILE A O 1
ATOM 633 N N . GLY A 1 80 ? 11.748 -12.682 -22.923 1.00 85.12 80 GLY A N 1
ATOM 634 C CA . GLY A 1 80 ? 12.487 -13.823 -22.369 1.00 85.12 80 GLY A CA 1
ATOM 635 C C . GLY A 1 80 ? 11.885 -14.395 -21.081 1.00 85.12 80 GLY A C 1
ATOM 636 O O . GLY A 1 80 ? 12.450 -15.315 -20.486 1.00 85.12 80 GLY A O 1
ATOM 637 N N . MET A 1 81 ? 10.711 -13.917 -20.650 1.00 89.88 81 MET A N 1
ATOM 638 C CA . MET A 1 81 ? 9.987 -14.477 -19.505 1.00 89.88 81 MET A CA 1
ATOM 639 C C . MET A 1 81 ? 9.205 -15.735 -19.905 1.00 89.88 81 MET A C 1
ATOM 641 O O . MET A 1 81 ? 7.986 -15.727 -20.093 1.00 89.88 81 MET A O 1
ATOM 645 N N . THR A 1 82 ? 9.904 -16.861 -20.011 1.00 87.75 82 THR A N 1
ATOM 646 C CA . THR A 1 82 ? 9.306 -18.155 -20.387 1.00 87.75 82 THR A CA 1
ATOM 647 C C . THR A 1 82 ? 8.503 -18.812 -19.257 1.00 87.75 82 THR A C 1
ATOM 649 O O . THR A 1 82 ? 7.575 -19.578 -19.536 1.00 87.75 82 THR A O 1
ATOM 652 N N . ASP A 1 83 ? 8.763 -18.459 -17.991 1.00 91.56 83 ASP A N 1
ATOM 653 C CA . ASP A 1 83 ? 8.000 -18.958 -16.841 1.00 91.56 83 ASP A CA 1
ATOM 654 C C . ASP A 1 83 ? 6.604 -18.312 -16.760 1.00 91.56 83 ASP A C 1
ATOM 656 O O . ASP A 1 83 ? 6.445 -17.109 -16.530 1.00 91.56 83 ASP A O 1
ATOM 660 N N . SER A 1 84 ? 5.571 -19.145 -16.904 1.00 89.31 84 SER A N 1
ATOM 661 C CA . SER A 1 84 ? 4.166 -18.737 -16.822 1.00 89.31 84 SER A CA 1
ATOM 662 C C . SER A 1 84 ? 3.784 -18.152 -15.459 1.00 89.31 84 SER A C 1
ATOM 664 O O . SER A 1 84 ? 2.963 -17.236 -15.405 1.00 89.31 84 SER A O 1
ATOM 666 N N . LYS A 1 85 ? 4.399 -18.605 -14.359 1.00 90.88 85 LYS A N 1
ATOM 667 C CA . LYS A 1 85 ? 4.138 -18.062 -13.018 1.00 90.88 85 LYS A CA 1
ATOM 668 C C . LYS A 1 85 ? 4.668 -16.641 -12.881 1.00 90.88 85 LYS A C 1
ATOM 670 O O . LYS A 1 85 ? 3.965 -15.782 -12.354 1.00 90.88 85 LYS A O 1
ATOM 675 N N . HIS A 1 86 ? 5.876 -16.383 -13.381 1.00 93.00 86 HIS A N 1
ATOM 676 C CA . HIS A 1 86 ? 6.466 -15.045 -13.356 1.00 93.00 86 HIS A CA 1
ATOM 677 C C . HIS A 1 86 ? 5.659 -14.071 -14.217 1.00 93.00 86 HIS A C 1
ATOM 679 O O . HIS A 1 86 ? 5.339 -12.980 -13.750 1.00 93.00 86 HIS A O 1
ATOM 685 N N . ARG A 1 87 ? 5.235 -14.487 -15.422 1.00 93.19 87 ARG A N 1
ATOM 686 C CA . ARG A 1 87 ? 4.354 -13.670 -16.276 1.00 93.19 87 ARG A CA 1
ATOM 687 C C . ARG A 1 87 ? 3.020 -13.358 -15.602 1.00 93.19 87 ARG A C 1
ATOM 689 O O . ARG A 1 87 ? 2.605 -12.204 -15.582 1.00 93.19 87 ARG A O 1
ATOM 696 N N . ALA A 1 88 ? 2.365 -14.363 -15.017 1.00 91.94 88 ALA A N 1
ATOM 697 C CA . ALA A 1 88 ? 1.093 -14.170 -14.326 1.00 91.94 88 ALA A CA 1
ATOM 698 C C . ALA A 1 88 ? 1.230 -13.213 -13.130 1.00 91.94 88 ALA A C 1
ATOM 700 O O . ALA A 1 88 ? 0.408 -12.309 -12.973 1.00 91.94 88 ALA A O 1
ATOM 701 N N . SER A 1 89 ? 2.289 -13.373 -12.328 1.00 93.56 89 SER A N 1
ATOM 702 C CA . SER A 1 89 ? 2.595 -12.493 -11.192 1.00 93.56 89 SER A CA 1
ATOM 703 C C . SER A 1 89 ? 2.820 -11.046 -11.644 1.00 93.56 89 SER A C 1
ATOM 705 O O . SER A 1 89 ? 2.206 -10.119 -11.112 1.00 93.56 89 SER A O 1
ATOM 707 N N . LEU A 1 90 ? 3.624 -10.855 -12.694 1.00 94.06 90 LEU A N 1
ATOM 708 C CA . LEU A 1 90 ? 3.930 -9.541 -13.251 1.00 94.06 90 LEU A CA 1
ATOM 709 C C . LEU A 1 90 ? 2.685 -8.849 -13.820 1.00 94.06 90 LEU A C 1
ATOM 711 O O . LEU A 1 90 ? 2.400 -7.708 -13.463 1.00 94.06 90 LEU A O 1
ATOM 715 N N . LEU A 1 91 ? 1.894 -9.544 -14.644 1.00 93.62 91 LEU A N 1
ATOM 716 C CA . LEU A 1 91 ? 0.657 -9.008 -15.225 1.00 93.62 91 LEU A CA 1
ATOM 717 C C . LEU A 1 91 ? -0.383 -8.667 -14.152 1.00 93.62 91 LEU A C 1
ATOM 719 O O . LEU A 1 91 ? -1.066 -7.641 -14.241 1.00 93.62 91 LEU A O 1
ATOM 723 N N . GLN A 1 92 ? -0.491 -9.495 -13.110 1.00 93.75 92 GLN A N 1
ATOM 724 C CA . GLN A 1 92 ? -1.335 -9.197 -11.959 1.00 93.75 92 GLN A CA 1
ATOM 725 C C . GLN A 1 92 ? -0.846 -7.939 -11.230 1.00 93.75 92 GLN A C 1
ATOM 727 O O . GLN A 1 92 ? -1.664 -7.077 -10.897 1.00 93.75 92 GLN A O 1
ATOM 732 N N . GLY A 1 93 ? 0.464 -7.806 -11.012 1.00 93.31 93 GLY A N 1
ATOM 733 C CA . GLY A 1 93 ? 1.072 -6.608 -10.441 1.00 93.31 93 GLY A CA 1
ATOM 734 C C . GLY A 1 93 ? 0.773 -5.359 -11.275 1.00 93.31 93 GLY A C 1
ATOM 735 O O . GLY A 1 93 ? 0.284 -4.365 -10.739 1.00 93.31 93 GLY A O 1
ATOM 736 N N . ILE A 1 94 ? 0.995 -5.415 -12.591 1.00 93.19 94 ILE A N 1
ATOM 737 C CA . ILE A 1 94 ? 0.726 -4.309 -13.525 1.00 93.19 94 ILE A CA 1
ATOM 738 C C . ILE A 1 94 ? -0.758 -3.914 -13.485 1.00 93.19 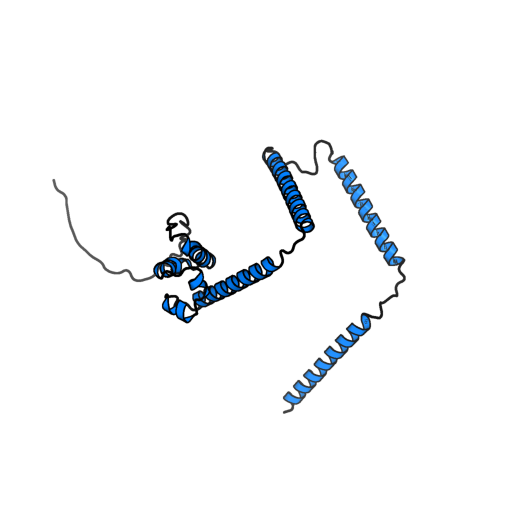94 ILE A C 1
ATOM 740 O O . ILE A 1 94 ? -1.094 -2.728 -13.439 1.00 93.19 94 ILE A O 1
ATOM 744 N N . SER A 1 95 ? -1.668 -4.891 -13.444 1.00 91.50 95 SER A N 1
ATOM 745 C CA . SER A 1 95 ? -3.110 -4.650 -13.300 1.00 91.50 95 SER A CA 1
ATOM 746 C C . SER A 1 95 ? -3.442 -3.906 -12.001 1.00 91.50 95 SER A C 1
ATOM 748 O O . SER A 1 95 ? -4.186 -2.921 -12.025 1.00 91.50 95 SER A O 1
ATOM 750 N N . GLN A 1 96 ? -2.850 -4.311 -10.873 1.00 91.12 96 GLN A N 1
ATOM 751 C CA . GLN A 1 96 ? -3.026 -3.622 -9.591 1.00 91.12 96 GLN A CA 1
ATOM 752 C C . GLN A 1 96 ? -2.464 -2.198 -9.623 1.00 91.12 96 GLN A C 1
ATOM 754 O O . GLN A 1 96 ? -3.136 -1.265 -9.180 1.00 91.12 96 GLN A O 1
ATOM 759 N N . LEU A 1 97 ? -1.280 -2.006 -10.208 1.00 89.25 97 LEU A N 1
ATOM 760 C CA . LEU A 1 97 ? -0.663 -0.691 -10.361 1.00 89.25 97 LEU A CA 1
ATOM 761 C C . LEU A 1 97 ? -1.553 0.248 -11.191 1.00 89.25 97 LEU A C 1
ATOM 763 O O . LEU A 1 97 ? -1.823 1.375 -10.772 1.00 89.25 97 LEU A O 1
ATOM 767 N N . LYS A 1 98 ? -2.110 -0.232 -12.312 1.00 88.62 98 LYS A N 1
ATOM 768 C CA . LYS A 1 98 ? -3.080 0.523 -13.130 1.00 88.62 98 LYS A CA 1
ATOM 769 C C . LYS A 1 98 ? -4.338 0.891 -12.349 1.00 88.62 98 LYS A C 1
ATOM 771 O O . LYS A 1 98 ? -4.814 2.022 -12.455 1.00 88.62 98 LYS A O 1
ATOM 776 N N . GLN A 1 99 ? -4.891 -0.041 -11.574 1.00 87.31 99 GLN A N 1
ATOM 777 C CA . GLN A 1 99 ? -6.070 0.227 -10.748 1.00 87.31 99 GLN A CA 1
ATOM 778 C C . GLN A 1 99 ? -5.782 1.276 -9.675 1.00 87.31 99 GLN A C 1
ATOM 780 O O . GLN A 1 99 ? -6.603 2.164 -9.464 1.00 87.31 99 GLN A O 1
ATOM 785 N N . ASN A 1 100 ? -4.617 1.215 -9.033 1.00 84.44 100 ASN A N 1
ATOM 786 C CA . ASN A 1 100 ? -4.218 2.184 -8.019 1.00 84.44 100 ASN A CA 1
ATOM 787 C C . ASN A 1 100 ? -3.970 3.572 -8.623 1.00 84.44 100 ASN A C 1
ATOM 789 O O . ASN A 1 100 ? -4.447 4.550 -8.057 1.00 84.44 100 ASN A O 1
ATOM 793 N N . LYS A 1 101 ? -3.333 3.676 -9.802 1.00 81.12 101 LYS A N 1
ATOM 794 C CA . LYS A 1 101 ? -3.192 4.961 -10.516 1.00 81.12 101 LYS A CA 1
ATOM 795 C C . LYS A 1 101 ? -4.552 5.569 -10.870 1.00 81.12 101 LYS A C 1
ATOM 797 O O . LYS A 1 101 ? -4.744 6.766 -10.681 1.00 81.12 101 LYS A O 1
ATOM 802 N N . ARG A 1 102 ? -5.516 4.756 -11.320 1.00 79.31 102 ARG A N 1
ATOM 803 C CA . ARG A 1 102 ? -6.891 5.221 -11.587 1.00 79.31 102 ARG A CA 1
ATOM 804 C C . ARG A 1 102 ? -7.595 5.678 -10.314 1.00 79.31 102 ARG A C 1
ATOM 806 O O . ARG A 1 102 ? -8.073 6.798 -10.277 1.00 79.31 102 ARG A O 1
ATOM 813 N N . LYS A 1 103 ? -7.564 4.877 -9.244 1.00 74.88 103 LYS A N 1
ATOM 814 C CA . LYS A 1 103 ? -8.129 5.259 -7.937 1.00 74.88 103 LYS A CA 1
ATOM 815 C C . LYS A 1 103 ? -7.505 6.541 -7.389 1.00 74.88 103 LYS A C 1
ATOM 817 O O . LYS A 1 103 ? -8.221 7.360 -6.825 1.00 74.88 103 LYS A O 1
ATOM 822 N N . MET A 1 104 ? -6.197 6.729 -7.563 1.00 66.44 104 MET A N 1
ATOM 823 C CA . MET A 1 104 ? -5.510 7.965 -7.188 1.00 66.44 104 MET A CA 1
ATOM 824 C C . MET A 1 104 ? -6.021 9.137 -8.031 1.00 66.44 104 MET A C 1
ATOM 826 O O . MET A 1 104 ? -6.378 10.163 -7.474 1.00 66.44 104 MET A O 1
ATOM 830 N N . SER A 1 105 ? -6.140 8.969 -9.350 1.00 59.09 105 SER A N 1
ATOM 831 C CA . SER A 1 105 ? -6.706 9.984 -10.247 1.00 59.09 105 SER A CA 1
ATOM 832 C C . SER A 1 105 ? -8.165 10.324 -9.914 1.00 59.09 105 SER A C 1
ATOM 834 O O . SER A 1 105 ? -8.551 11.486 -9.992 1.00 59.09 105 SER A O 1
ATOM 836 N N . ASP A 1 106 ? -8.965 9.337 -9.511 1.00 56.88 106 ASP A N 1
ATOM 837 C CA . ASP A 1 106 ? -10.362 9.516 -9.101 1.00 56.88 106 ASP A CA 1
ATOM 838 C C . ASP A 1 106 ? -10.467 10.156 -7.703 1.00 56.88 106 ASP A C 1
ATOM 840 O O . ASP A 1 106 ? -11.397 10.909 -7.430 1.00 56.88 106 ASP A O 1
ATOM 844 N N . THR A 1 107 ? -9.481 9.924 -6.829 1.00 53.19 107 THR A N 1
ATOM 845 C CA . THR A 1 107 ? -9.365 10.587 -5.516 1.00 53.19 107 THR A CA 1
ATOM 846 C C . THR A 1 107 ? -8.858 12.028 -5.653 1.00 53.19 107 THR A C 1
ATOM 848 O O . THR A 1 107 ? -9.287 12.904 -4.908 1.00 53.19 107 THR A O 1
ATOM 851 N N . VAL A 1 108 ? -7.996 12.310 -6.636 1.00 54.44 108 VAL A N 1
ATOM 852 C CA . VAL A 1 108 ? -7.502 13.665 -6.949 1.00 54.44 108 VAL A CA 1
ATOM 853 C C . VAL A 1 108 ? -8.596 14.538 -7.585 1.00 54.44 108 VAL A C 1
ATOM 855 O O . VAL A 1 108 ? -8.559 15.753 -7.434 1.00 54.44 108 VAL A O 1
ATOM 858 N N . GLN A 1 109 ? -9.634 13.956 -8.196 1.00 51.84 109 GLN A N 1
ATOM 859 C CA . GLN A 1 109 ? -10.821 14.711 -8.635 1.00 51.84 109 GLN A CA 1
ATOM 860 C C . GLN A 1 109 ? -11.777 15.111 -7.491 1.00 51.84 109 GLN A C 1
ATOM 862 O O . GLN A 1 109 ? -12.708 15.875 -7.727 1.00 51.84 109 GLN A O 1
ATOM 867 N N . LEU A 1 110 ? -11.557 14.642 -6.256 1.00 52.03 110 LEU A N 1
ATOM 868 C CA . LEU A 1 110 ? -12.371 14.988 -5.080 1.00 52.03 110 LEU A CA 1
ATOM 869 C C . LEU A 1 110 ? -11.798 16.138 -4.234 1.00 52.03 110 LEU A C 1
ATOM 871 O O . LEU A 1 110 ? -12.376 16.475 -3.203 1.00 52.03 110 LEU A O 1
ATOM 875 N N . THR A 1 111 ? -10.696 16.775 -4.639 1.00 61.00 111 THR A N 1
ATOM 876 C CA . THR A 1 111 ? -10.141 17.923 -3.903 1.00 61.00 111 THR A CA 1
ATOM 877 C C . THR A 1 111 ? -10.814 19.237 -4.291 1.00 61.00 111 THR A C 1
ATOM 879 O O . THR A 1 111 ? -10.140 20.194 -4.658 1.00 61.00 111 THR A O 1
ATOM 882 N N . ASP A 1 112 ? -12.137 19.293 -4.165 1.00 63.66 112 ASP A N 1
ATOM 883 C CA . ASP A 1 112 ? -12.864 20.557 -3.995 1.00 63.66 112 ASP A CA 1
ATOM 884 C C . ASP A 1 112 ? -13.131 20.758 -2.492 1.00 63.66 112 ASP A C 1
ATOM 886 O O . ASP A 1 112 ? -14.244 21.030 -2.048 1.00 63.66 112 ASP A O 1
ATOM 890 N N . LEU A 1 113 ? -12.096 20.511 -1.676 1.00 65.88 113 LEU A N 1
ATOM 891 C CA . LEU A 1 113 ? -12.173 20.706 -0.234 1.00 65.88 113 LEU A CA 1
ATOM 892 C C . LEU A 1 113 ? -12.219 22.207 0.037 1.00 65.88 113 LEU A C 1
ATOM 894 O O . LEU A 1 113 ? -11.334 22.952 -0.396 1.00 65.88 113 LEU A O 1
ATOM 898 N N . SER A 1 114 ? -13.231 22.645 0.785 1.00 81.12 114 SER A N 1
ATOM 899 C CA . SER A 1 114 ? -13.308 24.025 1.257 1.00 81.12 114 SER A CA 1
ATOM 900 C C . SER A 1 114 ? -12.030 24.375 2.025 1.00 81.12 114 SER A C 1
ATOM 902 O O . SER A 1 114 ? -11.443 23.544 2.724 1.00 81.12 114 SER A O 1
ATOM 904 N N . SER A 1 115 ? -11.627 25.646 1.963 1.00 81.50 115 SER A N 1
ATOM 905 C CA . SER A 1 115 ? -10.552 26.203 2.797 1.00 81.50 115 SER A CA 1
ATOM 906 C C . SER A 1 115 ? -10.729 25.841 4.283 1.00 81.50 115 SER A C 1
ATOM 908 O O . SER A 1 115 ? -9.758 25.591 4.998 1.00 81.50 115 SER A O 1
ATOM 910 N N . GLU A 1 116 ? -11.975 25.726 4.750 1.00 84.25 116 GLU A N 1
ATOM 911 C CA . GLU A 1 116 ? -12.293 25.302 6.118 1.00 84.25 116 GLU A CA 1
ATOM 912 C C . GLU A 1 116 ? -11.958 23.829 6.389 1.00 84.25 116 GLU A C 1
ATOM 914 O O . GLU A 1 116 ? -11.444 23.504 7.461 1.00 84.25 116 GLU A O 1
ATOM 919 N N . GLU A 1 117 ? -12.185 22.940 5.423 1.00 85.31 117 GLU A N 1
ATOM 920 C CA . GLU A 1 117 ? -11.894 21.507 5.539 1.00 85.31 117 GLU A CA 1
ATOM 921 C C . GLU A 1 117 ? -10.387 21.250 5.514 1.00 85.31 117 GLU A C 1
ATOM 923 O O . GLU A 1 117 ? -9.871 20.477 6.325 1.00 85.31 117 GLU A O 1
ATOM 928 N N . VAL A 1 118 ? -9.658 21.972 4.658 1.00 88.94 118 VAL A N 1
ATOM 929 C CA . VAL A 1 118 ? -8.191 21.924 4.613 1.00 88.94 118 VAL A CA 1
ATOM 930 C C . VAL A 1 118 ? -7.597 22.439 5.926 1.00 88.94 118 VAL A C 1
ATOM 932 O O . VAL A 1 118 ? -6.709 21.801 6.492 1.00 88.94 118 VAL A O 1
ATOM 935 N N . ASN A 1 119 ? -8.122 23.538 6.474 1.00 88.44 119 ASN A N 1
ATOM 936 C CA . ASN A 1 119 ? -7.689 24.061 7.772 1.00 88.44 119 ASN A CA 1
ATOM 937 C C . ASN A 1 119 ? -7.967 23.082 8.919 1.00 88.44 119 ASN A C 1
ATOM 939 O O . ASN A 1 119 ? -7.102 22.879 9.774 1.00 88.44 119 ASN A O 1
ATOM 943 N N . ALA A 1 120 ? -9.136 22.438 8.933 1.00 88.12 120 ALA A N 1
ATOM 944 C CA . ALA A 1 120 ? -9.457 21.412 9.921 1.00 88.12 120 ALA A CA 1
ATOM 945 C C . ALA A 1 120 ? -8.524 20.196 9.802 1.00 88.12 120 ALA A C 1
ATOM 947 O O . ALA A 1 120 ? -8.034 19.688 10.815 1.00 88.12 120 ALA A O 1
ATOM 948 N N . MET A 1 121 ? -8.225 19.763 8.574 1.00 88.25 121 MET A N 1
ATOM 949 C CA . MET A 1 121 ? -7.293 18.671 8.306 1.00 88.25 121 MET A CA 1
ATOM 950 C C . MET A 1 121 ? -5.880 19.019 8.780 1.00 88.25 121 MET A C 1
ATOM 952 O O . MET A 1 121 ? -5.291 18.255 9.542 1.00 88.25 121 MET A O 1
ATOM 956 N N . MET A 1 122 ? -5.360 20.194 8.416 1.00 90.44 122 MET A N 1
ATOM 957 C CA . MET A 1 122 ? -4.048 20.664 8.869 1.00 90.44 122 MET A CA 1
ATOM 958 C C . MET A 1 122 ? -3.984 20.778 10.393 1.00 90.44 122 MET A C 1
ATOM 960 O O . MET A 1 122 ? -3.026 20.306 11.004 1.00 90.44 122 MET A O 1
ATOM 964 N N . ALA A 1 123 ? -5.015 21.337 11.031 1.00 92.12 123 ALA A N 1
ATOM 965 C CA . ALA A 1 123 ? -5.077 21.449 12.484 1.00 92.12 123 ALA A CA 1
ATOM 966 C C . ALA A 1 123 ? -5.064 20.075 13.170 1.00 92.12 123 ALA A C 1
ATOM 968 O O . ALA A 1 123 ? -4.387 19.895 14.181 1.00 92.12 123 ALA A O 1
ATOM 969 N N . ASN A 1 124 ? -5.782 19.090 12.629 1.00 92.62 124 ASN A N 1
ATOM 970 C CA . ASN A 1 124 ? -5.778 17.732 13.167 1.00 92.62 124 ASN A CA 1
ATOM 971 C C . ASN A 1 124 ? -4.425 17.044 12.960 1.00 92.62 124 ASN A C 1
ATOM 973 O O . ASN A 1 124 ? -3.883 16.487 13.915 1.00 92.62 124 ASN A O 1
ATOM 977 N N . THR A 1 125 ? -3.827 17.155 11.773 1.00 95.12 125 THR A N 1
ATOM 978 C CA . THR A 1 125 ? -2.476 16.641 11.508 1.00 95.12 125 THR A CA 1
ATOM 979 C C . THR A 1 125 ? -1.458 17.241 12.476 1.00 95.12 125 THR A C 1
ATOM 981 O O . THR A 1 125 ? -0.689 16.508 13.095 1.00 95.12 125 THR A O 1
ATOM 984 N N . LEU A 1 126 ? -1.505 18.556 12.703 1.00 95.06 126 LEU A N 1
ATOM 985 C CA . LEU A 1 126 ? -0.636 19.236 13.666 1.00 95.06 126 LEU A CA 1
ATOM 986 C C . LEU A 1 126 ? -0.839 18.729 15.101 1.00 95.06 126 LEU A C 1
ATOM 988 O O . LEU A 1 126 ? 0.143 18.514 15.818 1.00 95.06 126 LEU A O 1
ATOM 992 N N . LYS A 1 127 ? -2.084 18.479 15.529 1.00 94.75 127 LYS A N 1
ATOM 993 C CA . LYS A 1 127 ? -2.357 17.864 16.841 1.00 94.75 127 LYS A CA 1
ATOM 994 C C . LYS A 1 127 ? -1.705 16.487 16.953 1.00 94.75 127 LYS A C 1
ATOM 996 O O . LYS A 1 127 ? -1.040 16.216 17.950 1.00 94.75 127 LYS A O 1
ATOM 1001 N N . HIS A 1 128 ? -1.846 15.639 15.935 1.00 95.06 128 HIS A N 1
ATOM 1002 C CA . HIS A 1 128 ? -1.237 14.308 15.937 1.00 95.06 128 HIS A CA 1
ATOM 1003 C C . HIS A 1 128 ? 0.291 14.372 15.996 1.00 95.06 128 HIS A C 1
ATOM 1005 O O . HIS A 1 128 ? 0.895 13.695 16.827 1.00 95.06 128 HIS A O 1
ATOM 1011 N N . LEU A 1 129 ? 0.917 15.239 15.196 1.00 95.94 129 LEU A N 1
ATOM 1012 C CA . LEU A 1 129 ? 2.364 15.462 15.247 1.00 95.94 129 LEU A CA 1
ATOM 1013 C C . LEU A 1 129 ? 2.822 15.927 16.634 1.00 95.94 129 LEU A C 1
ATOM 1015 O O . LEU A 1 129 ? 3.835 15.452 17.142 1.00 95.94 129 LEU A O 1
ATOM 1019 N N . THR A 1 130 ? 2.046 16.799 17.280 1.00 95.19 130 THR A N 1
ATOM 1020 C CA . THR A 1 130 ? 2.338 17.277 18.639 1.00 95.19 130 THR A CA 1
ATOM 1021 C C . THR A 1 130 ? 2.307 16.136 19.657 1.00 95.19 130 THR A C 1
ATOM 1023 O O . THR A 1 130 ? 3.203 16.029 20.494 1.00 95.19 130 THR A O 1
ATOM 1026 N N . VAL A 1 131 ? 1.312 15.247 19.570 1.00 95.38 131 VAL A N 1
ATOM 1027 C CA . VAL A 1 131 ? 1.203 14.073 20.451 1.00 95.38 131 VAL A CA 1
ATOM 1028 C C . VAL A 1 131 ? 2.369 13.110 20.234 1.00 95.38 131 VAL A C 1
ATOM 1030 O O . VAL A 1 131 ? 2.961 12.644 21.206 1.00 95.38 131 VAL A O 1
ATOM 1033 N N . ILE A 1 132 ? 2.738 12.845 18.979 1.00 96.00 132 ILE A N 1
ATOM 1034 C CA . ILE A 1 132 ? 3.883 11.989 18.641 1.00 96.00 132 ILE A CA 1
ATOM 1035 C C . ILE A 1 132 ? 5.182 12.601 19.169 1.00 96.00 132 ILE A C 1
ATOM 1037 O O . ILE A 1 132 ? 5.997 11.908 19.772 1.00 96.00 132 ILE A O 1
ATOM 1041 N N . HIS A 1 133 ? 5.371 13.909 18.997 1.00 94.69 133 HIS A N 1
ATOM 1042 C CA . HIS A 1 133 ? 6.544 14.601 19.515 1.00 94.69 133 HIS A CA 1
ATOM 1043 C C . HIS A 1 133 ? 6.626 14.506 21.046 1.00 94.69 133 HIS A C 1
ATOM 1045 O O . HIS A 1 133 ? 7.686 14.201 21.593 1.00 94.69 133 HIS A O 1
ATOM 1051 N N . ALA A 1 134 ? 5.506 14.707 21.747 1.00 92.00 134 ALA A N 1
ATOM 1052 C CA . ALA A 1 134 ? 5.441 14.567 23.198 1.00 92.00 134 ALA A CA 1
ATOM 1053 C C . ALA A 1 134 ? 5.715 13.124 23.657 1.00 92.00 134 ALA A C 1
ATOM 1055 O O . ALA A 1 134 ? 6.474 12.922 24.606 1.00 92.00 134 ALA A O 1
ATOM 1056 N N . SER A 1 135 ? 5.158 12.118 22.970 1.00 93.12 135 SER A N 1
ATOM 1057 C CA . SER A 1 135 ? 5.399 10.708 23.301 1.00 93.12 135 SER A CA 1
ATOM 1058 C C . SER A 1 135 ? 6.860 10.325 23.070 1.00 93.12 135 SER A C 1
ATOM 1060 O O . SER A 1 135 ? 7.463 9.672 23.918 1.00 93.12 135 SER A O 1
ATOM 1062 N N . LEU A 1 136 ? 7.471 10.802 21.984 1.00 91.50 136 LEU A N 1
ATOM 1063 C CA . LEU A 1 136 ? 8.878 10.575 21.681 1.00 91.50 136 LEU A CA 1
ATOM 1064 C C . LEU A 1 136 ? 9.796 11.266 22.691 1.00 91.50 136 LEU A C 1
ATOM 1066 O O . LEU A 1 136 ? 10.779 10.670 23.128 1.00 91.50 136 LEU A O 1
ATOM 1070 N N . ALA A 1 137 ? 9.480 12.498 23.094 1.00 88.00 137 ALA A N 1
ATOM 1071 C CA . ALA A 1 137 ? 10.207 13.197 24.150 1.00 88.00 137 ALA A CA 1
ATOM 1072 C C . ALA A 1 137 ? 10.117 12.438 25.484 1.00 88.00 137 ALA A C 1
ATOM 1074 O O . ALA A 1 137 ? 11.131 12.242 26.152 1.00 88.00 137 ALA A O 1
ATOM 1075 N N . HIS A 1 138 ? 8.929 11.942 25.834 1.00 84.81 138 HIS A N 1
ATOM 1076 C CA . HIS A 1 138 ? 8.716 11.121 27.022 1.00 84.81 138 HIS A CA 1
ATOM 1077 C C . HIS A 1 138 ? 9.501 9.800 26.962 1.00 84.81 138 HIS A C 1
ATOM 1079 O O . HIS A 1 138 ? 10.217 9.463 27.903 1.00 84.81 138 HIS A O 1
ATOM 1085 N N . MET A 1 139 ? 9.455 9.087 25.832 1.00 84.31 139 MET A N 1
ATOM 1086 C CA . MET A 1 139 ? 10.253 7.875 25.617 1.00 84.31 139 MET A CA 1
ATOM 1087 C C . MET A 1 139 ? 11.752 8.161 25.728 1.00 84.31 139 MET A C 1
ATOM 1089 O O . MET A 1 139 ? 12.465 7.419 26.393 1.00 84.31 139 MET A O 1
ATOM 1093 N N . ARG A 1 140 ? 12.236 9.266 25.148 1.00 82.44 140 ARG A N 1
ATOM 1094 C CA . ARG A 1 140 ? 13.641 9.681 25.257 1.00 82.44 140 ARG A CA 1
ATOM 1095 C C . ARG A 1 140 ? 14.061 9.948 26.698 1.00 82.44 140 ARG A C 1
ATOM 1097 O O . ARG A 1 140 ? 15.159 9.557 27.078 1.00 82.44 140 ARG A O 1
ATOM 1104 N N . LEU A 1 141 ? 13.212 10.590 27.497 1.00 77.25 141 LEU A N 1
ATOM 1105 C CA . LEU A 1 141 ? 13.481 10.810 28.920 1.00 77.25 141 LEU A CA 1
ATOM 1106 C C . LEU A 1 141 ? 13.525 9.491 29.699 1.00 77.25 141 LEU A C 1
ATOM 1108 O O . LEU A 1 141 ? 14.423 9.307 30.519 1.00 77.25 141 LEU A O 1
ATOM 1112 N N . ASN A 1 142 ? 12.618 8.561 29.398 1.00 69.94 142 ASN A N 1
ATOM 1113 C CA . ASN A 1 142 ? 12.593 7.242 30.029 1.00 69.94 142 ASN A CA 1
ATOM 1114 C C . ASN A 1 142 ? 13.810 6.394 29.649 1.00 69.94 142 ASN A C 1
ATOM 1116 O O . ASN A 1 142 ? 14.372 5.734 30.511 1.00 69.94 142 ASN A O 1
ATOM 1120 N N . LEU A 1 143 ? 14.267 6.462 28.396 1.00 74.94 143 LEU A N 1
ATOM 1121 C CA . LEU A 1 143 ? 15.475 5.769 27.935 1.00 74.94 143 LEU A CA 1
ATOM 1122 C C . LEU A 1 143 ? 16.773 6.415 28.450 1.00 74.94 143 LEU A C 1
ATOM 1124 O O . LEU A 1 143 ? 17.807 5.755 28.494 1.00 74.94 143 LEU A O 1
ATOM 1128 N N . ARG A 1 144 ? 16.740 7.693 28.859 1.00 68.69 144 ARG A N 1
ATOM 1129 C CA . ARG A 1 144 ? 17.893 8.381 29.469 1.00 68.69 144 ARG A CA 1
ATOM 1130 C C . ARG A 1 144 ? 18.096 8.012 30.943 1.00 68.69 144 ARG A C 1
ATOM 1132 O O . ARG A 1 144 ? 19.146 8.331 31.495 1.00 68.69 144 ARG A O 1
ATOM 1139 N N . ASN A 1 145 ? 17.120 7.358 31.576 1.00 60.81 145 ASN A N 1
ATOM 1140 C CA . ASN A 1 145 ? 17.222 6.843 32.938 1.00 60.81 145 ASN A CA 1
ATOM 1141 C C . ASN A 1 145 ? 17.401 5.312 32.915 1.00 60.81 145 ASN A C 1
ATOM 1143 O O . ASN A 1 145 ? 16.545 4.612 32.386 1.00 60.81 145 ASN A O 1
ATOM 1147 N N . PRO A 1 146 ? 18.459 4.753 33.529 1.00 58.78 146 PRO A N 1
ATOM 1148 C CA . PRO A 1 146 ? 18.744 3.312 33.498 1.00 58.78 146 PRO A CA 1
ATOM 1149 C C . PRO A 1 146 ? 17.827 2.470 34.406 1.00 58.78 146 PRO A C 1
ATOM 1151 O O . PRO A 1 146 ? 17.998 1.257 34.500 1.00 58.78 146 PRO A O 1
ATOM 1154 N N . CYS A 1 147 ? 16.877 3.092 35.110 1.00 57.62 147 CYS A N 1
ATOM 1155 C CA . CYS A 1 147 ? 15.967 2.409 36.023 1.00 57.62 147 CYS A CA 1
ATOM 1156 C C . CYS A 1 147 ? 14.592 2.243 35.369 1.00 57.62 147 CYS A C 1
ATOM 1158 O O . CYS A 1 147 ? 13.943 3.226 35.008 1.00 57.62 147 CYS A O 1
ATOM 1160 N N . VAL A 1 148 ? 14.136 0.994 35.256 1.00 59.50 148 VAL A N 1
ATOM 1161 C CA . VAL A 1 148 ? 12.769 0.645 34.857 1.00 59.50 148 VAL A CA 1
ATOM 1162 C C . VAL A 1 148 ? 11.807 1.170 35.928 1.00 59.50 148 VAL A C 1
ATOM 1164 O O . VAL A 1 148 ? 11.569 0.517 36.942 1.00 59.50 148 VAL A O 1
ATOM 1167 N N . HIS A 1 149 ? 11.256 2.368 35.734 1.00 55.31 149 HIS A N 1
ATOM 1168 C CA . HIS A 1 149 ? 10.186 2.862 36.594 1.00 55.31 149 HIS A CA 1
ATOM 1169 C C . HIS A 1 149 ? 8.877 2.177 36.208 1.00 55.31 149 HIS A C 1
ATOM 1171 O O . HIS A 1 149 ? 8.372 2.348 35.099 1.00 55.31 149 HIS A O 1
ATOM 1177 N N . ASN A 1 150 ? 8.295 1.423 37.143 1.00 56.72 150 ASN A N 1
ATOM 1178 C CA . ASN A 1 150 ? 6.895 1.043 37.034 1.00 56.72 150 ASN A CA 1
ATOM 1179 C C . ASN A 1 150 ? 6.073 2.340 37.017 1.00 56.72 150 ASN A C 1
ATOM 1181 O O . ASN A 1 150 ? 6.065 3.083 37.999 1.00 56.72 150 ASN A O 1
ATOM 1185 N N . SER A 1 151 ? 5.422 2.633 35.890 1.00 56.22 151 SER A N 1
ATOM 1186 C CA . SER A 1 151 ? 4.717 3.900 35.660 1.00 56.22 151 SER A CA 1
ATOM 1187 C C . SER A 1 151 ? 3.584 4.160 36.664 1.00 56.22 151 SER A C 1
ATOM 1189 O O . SER A 1 151 ? 3.106 5.288 36.759 1.00 56.22 151 SER A O 1
ATOM 1191 N N . LEU A 1 152 ? 3.165 3.134 37.413 1.00 52.97 152 LEU A N 1
ATOM 1192 C CA . LEU A 1 152 ? 2.145 3.210 38.460 1.00 52.97 152 LEU A CA 1
ATOM 1193 C C . LEU A 1 152 ? 2.695 3.656 39.824 1.00 52.97 152 LEU A C 1
ATOM 1195 O O . LEU A 1 152 ? 1.931 4.071 40.690 1.00 52.97 152 LEU A O 1
ATOM 1199 N N . ILE A 1 153 ? 4.013 3.585 40.025 1.00 55.91 153 ILE A N 1
ATOM 1200 C CA . ILE A 1 153 ? 4.679 3.907 41.292 1.00 55.91 153 ILE A CA 1
ATOM 1201 C C . ILE A 1 153 ? 5.617 5.087 41.028 1.00 55.91 153 ILE A C 1
ATOM 1203 O O . ILE A 1 153 ? 6.841 4.961 40.987 1.00 55.91 153 ILE A O 1
ATOM 1207 N N . ASN A 1 154 ? 5.028 6.252 40.757 1.00 55.69 154 ASN A N 1
ATOM 1208 C CA . ASN A 1 154 ? 5.778 7.504 40.728 1.00 55.69 154 ASN A CA 1
ATOM 1209 C C . ASN A 1 154 ? 5.919 8.064 42.157 1.00 55.69 154 ASN A C 1
ATOM 1211 O O . ASN A 1 154 ? 5.078 7.806 43.012 1.00 55.69 154 ASN A O 1
ATOM 1215 N N . LEU A 1 155 ? 6.961 8.867 42.391 1.00 54.28 155 LEU A N 1
ATOM 1216 C CA . LEU A 1 155 ? 7.482 9.386 43.669 1.00 54.28 155 LEU A CA 1
ATOM 1217 C C . LEU A 1 155 ? 6.447 10.013 44.640 1.00 54.28 155 LEU A C 1
ATOM 1219 O O . LEU A 1 155 ? 6.760 10.218 45.809 1.00 54.28 155 LEU A O 1
ATOM 1223 N N . LYS A 1 156 ? 5.226 10.320 44.183 1.00 57.75 156 LYS A N 1
ATOM 1224 C CA . LYS A 1 156 ? 4.119 10.856 45.000 1.00 57.75 156 LYS A CA 1
ATOM 1225 C C . LYS A 1 156 ? 3.073 9.829 45.440 1.00 57.75 156 LYS A C 1
ATOM 1227 O O . LYS A 1 156 ? 2.304 10.131 46.348 1.00 57.75 156 LYS A O 1
ATOM 1232 N N . LEU A 1 157 ? 3.014 8.660 44.809 1.00 60.06 157 LEU A N 1
ATOM 1233 C CA . LEU A 1 157 ? 2.033 7.624 45.109 1.00 60.06 157 LEU A CA 1
ATOM 1234 C C . LEU A 1 157 ? 2.758 6.445 45.749 1.00 60.06 157 LEU A C 1
ATOM 1236 O O . LEU A 1 157 ? 3.478 5.692 45.094 1.00 60.06 157 LEU A O 1
ATOM 1240 N N . THR A 1 158 ? 2.587 6.303 47.060 1.00 68.69 158 THR A N 1
ATOM 1241 C CA . THR A 1 158 ? 2.991 5.080 47.750 1.00 68.69 158 THR A CA 1
ATOM 1242 C C . THR A 1 158 ? 2.163 3.912 47.210 1.00 68.69 158 THR A C 1
ATOM 1244 O O . THR A 1 158 ? 1.051 4.098 46.713 1.00 68.69 158 THR A O 1
ATOM 1247 N N . SER A 1 159 ? 2.675 2.687 47.331 1.00 71.12 159 SER A N 1
ATOM 1248 C CA . SER A 1 159 ? 1.925 1.467 46.995 1.00 71.12 159 SER A CA 1
ATOM 1249 C C . SER A 1 159 ? 0.540 1.421 47.659 1.00 71.12 159 SER A C 1
ATOM 1251 O O . SER A 1 159 ? -0.406 0.909 47.067 1.00 71.12 159 SER A O 1
ATOM 1253 N N . ALA A 1 160 ? 0.406 2.018 48.847 1.00 73.62 160 ALA A N 1
ATOM 1254 C CA . ALA A 1 160 ? -0.863 2.181 49.549 1.00 73.62 160 ALA A CA 1
ATOM 1255 C C . ALA A 1 160 ? -1.837 3.133 48.829 1.00 73.62 160 ALA A C 1
ATOM 1257 O O . ALA A 1 160 ? -2.999 2.782 48.661 1.00 73.62 160 ALA A O 1
ATOM 1258 N N . GLY A 1 161 ? -1.370 4.292 48.350 1.00 73.44 161 GLY A N 1
ATOM 1259 C CA . GLY A 1 161 ? -2.217 5.237 47.610 1.00 73.44 161 GLY A CA 1
ATOM 1260 C C . GLY A 1 161 ? -2.668 4.695 46.250 1.00 73.44 161 GLY A C 1
ATOM 1261 O O . GLY A 1 161 ? -3.790 4.946 45.820 1.00 73.44 161 GLY A O 1
ATOM 1262 N N . LEU A 1 162 ? -1.826 3.892 45.590 1.00 76.31 162 LEU A N 1
ATOM 1263 C CA . LEU A 1 162 ? -2.224 3.184 44.372 1.00 76.31 162 LEU A CA 1
ATOM 1264 C C . LEU A 1 162 ? -3.314 2.142 44.658 1.00 76.31 162 LEU A C 1
ATOM 1266 O O . LEU A 1 162 ? -4.277 2.039 43.903 1.00 76.31 162 LEU A O 1
ATOM 1270 N N . LEU A 1 163 ? -3.171 1.384 45.749 1.00 78.06 163 LEU A N 1
ATOM 1271 C CA . LEU A 1 163 ? -4.162 0.390 46.151 1.00 78.06 163 LEU A CA 1
ATOM 1272 C C . LEU A 1 163 ? -5.515 1.044 46.455 1.00 78.06 163 LEU A C 1
ATOM 1274 O O . LEU A 1 163 ? -6.532 0.523 46.020 1.00 78.06 163 LEU A O 1
ATOM 1278 N N . GLU A 1 164 ? -5.520 2.194 47.131 1.00 82.19 164 GLU A N 1
ATOM 1279 C CA . GLU A 1 164 ? -6.733 2.956 47.452 1.00 82.19 164 GLU A CA 1
ATOM 1280 C C . GLU A 1 164 ? -7.480 3.448 46.201 1.00 82.19 164 GLU A C 1
ATOM 1282 O O . GLU A 1 164 ? -8.705 3.372 46.130 1.00 82.19 164 GLU A O 1
ATOM 1287 N N . ILE A 1 165 ? -6.752 3.901 45.177 1.00 81.00 165 ILE A N 1
ATOM 1288 C CA . ILE A 1 165 ? -7.362 4.322 43.908 1.00 81.00 165 ILE A CA 1
ATOM 1289 C C . ILE A 1 165 ? -7.937 3.118 43.158 1.00 81.00 165 ILE A C 1
ATOM 1291 O O . ILE A 1 165 ? -9.060 3.181 42.663 1.00 81.00 165 ILE A O 1
ATOM 1295 N N . LEU A 1 166 ? -7.193 2.009 43.100 1.00 83.62 166 LEU A N 1
ATOM 1296 C CA . LEU A 1 166 ? -7.650 0.795 42.422 1.00 83.62 166 LEU A CA 1
ATOM 1297 C C . LEU A 1 166 ? -8.872 0.176 43.109 1.00 83.62 166 LEU A C 1
ATOM 1299 O O . LEU A 1 166 ? -9.772 -0.307 42.423 1.00 83.62 166 LEU A O 1
ATOM 1303 N N . THR A 1 167 ? -8.940 0.202 44.443 1.00 87.50 167 THR A N 1
ATOM 1304 C CA . THR A 1 167 ? -10.119 -0.281 45.173 1.00 87.50 167 THR A CA 1
ATOM 1305 C C . THR A 1 167 ? -11.318 0.642 44.985 1.00 87.50 167 THR A C 1
ATOM 1307 O O . THR A 1 167 ? -12.427 0.143 44.805 1.00 87.50 167 THR A O 1
ATOM 1310 N N . ALA A 1 168 ? -11.116 1.963 44.960 1.00 87.31 168 ALA A N 1
ATOM 1311 C CA . ALA A 1 168 ? -12.185 2.920 44.681 1.00 87.31 168 ALA A CA 1
ATOM 1312 C C . ALA A 1 168 ? -12.745 2.763 43.257 1.00 87.31 168 ALA A C 1
ATOM 1314 O O . ALA A 1 168 ? -13.959 2.775 43.061 1.00 87.31 168 ALA A O 1
ATOM 1315 N N . GLU A 1 169 ? -11.883 2.563 42.259 1.00 88.31 169 GLU A N 1
ATOM 1316 C CA . GLU A 1 169 ? -12.326 2.338 40.882 1.00 88.31 169 GLU A CA 1
ATOM 1317 C C . GLU A 1 169 ? -13.059 0.999 40.721 1.00 88.31 169 GLU A C 1
ATOM 1319 O O . GLU A 1 169 ? -14.101 0.943 40.063 1.00 88.31 169 GLU A O 1
ATOM 1324 N N . ALA A 1 170 ? -12.582 -0.062 41.378 1.00 90.94 170 ALA A N 1
ATOM 1325 C CA . ALA A 1 170 ? -13.280 -1.344 41.406 1.00 90.94 170 ALA A CA 1
ATOM 1326 C C . ALA A 1 170 ? -14.681 -1.233 42.040 1.00 90.94 170 ALA A C 1
ATOM 1328 O O . ALA A 1 170 ? -15.627 -1.840 41.535 1.00 90.94 170 ALA A O 1
ATOM 1329 N N . ASP A 1 171 ? -14.839 -0.429 43.097 1.00 93.62 171 ASP A N 1
ATOM 1330 C CA . ASP A 1 171 ? -16.139 -0.196 43.739 1.00 93.62 171 ASP A CA 1
ATOM 1331 C C . ASP A 1 171 ? -17.103 0.573 42.819 1.00 93.62 171 ASP A C 1
ATOM 1333 O O . ASP A 1 171 ? -18.255 0.174 42.642 1.00 93.62 171 ASP A O 1
ATOM 1337 N N . ILE A 1 172 ? -16.619 1.615 42.131 1.00 92.19 172 ILE A N 1
ATOM 1338 C CA . ILE A 1 172 ? -17.413 2.357 41.136 1.00 92.19 172 ILE A CA 1
ATOM 1339 C C . ILE A 1 172 ? -17.879 1.427 40.006 1.00 92.19 172 ILE A C 1
ATOM 1341 O O . ILE A 1 172 ? -19.050 1.459 39.613 1.00 92.19 172 ILE A O 1
ATOM 1345 N N . GLN A 1 173 ? -16.988 0.575 39.491 1.00 92.62 173 GLN A N 1
ATOM 1346 C CA . GLN A 1 173 ? -17.328 -0.389 38.443 1.00 92.62 173 GLN A CA 1
ATOM 1347 C C . GLN A 1 173 ? -18.359 -1.419 38.932 1.00 92.62 173 GLN A C 1
ATOM 1349 O O . GLN A 1 173 ? -19.315 -1.718 38.210 1.00 92.62 173 GLN A O 1
ATOM 1354 N N . ALA A 1 174 ? -18.231 -1.911 40.167 1.00 90.12 174 ALA A N 1
ATOM 1355 C CA . ALA A 1 174 ? -19.200 -2.822 40.772 1.00 90.12 174 ALA A CA 1
ATOM 1356 C C . ALA A 1 174 ? -20.586 -2.172 40.929 1.00 90.12 174 ALA A C 1
ATOM 1358 O O . ALA A 1 174 ? -21.599 -2.779 40.566 1.00 90.12 174 ALA A O 1
ATOM 1359 N N . GLN A 1 175 ? -20.645 -0.919 41.390 1.00 92.25 175 GLN A N 1
ATOM 1360 C CA . GLN A 1 175 ? -21.904 -0.179 41.494 1.00 92.25 175 GLN A CA 1
ATOM 1361 C C . GLN A 1 175 ? -22.548 0.073 40.131 1.00 92.25 175 GLN A C 1
ATOM 1363 O O . GLN A 1 175 ? -23.766 -0.051 39.992 1.00 92.25 175 GLN A O 1
ATOM 1368 N N . LEU A 1 176 ? -21.756 0.382 39.101 1.00 92.94 176 LEU A N 1
ATOM 1369 C CA . LEU A 1 176 ? -22.266 0.554 37.743 1.00 92.94 176 LEU A CA 1
ATOM 13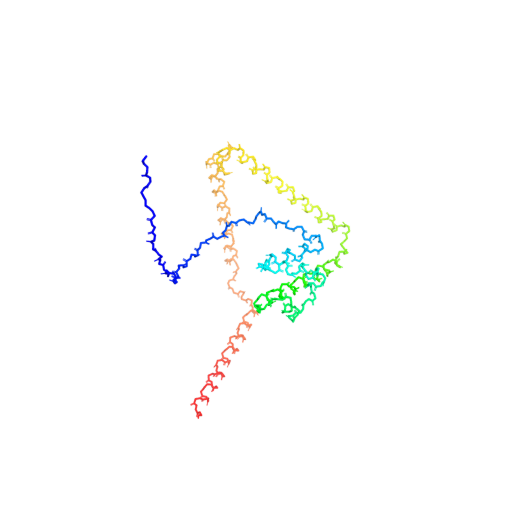70 C C . LEU A 1 176 ? -22.928 -0.731 37.232 1.00 92.94 176 LEU A C 1
ATOM 1372 O O . LEU A 1 176 ? -24.056 -0.684 36.737 1.00 92.94 176 LEU A O 1
ATOM 1376 N N . VAL A 1 177 ? -22.255 -1.873 37.384 1.00 91.62 177 VAL A N 1
ATOM 1377 C CA . VAL A 1 177 ? -22.795 -3.180 36.986 1.00 91.62 177 VAL A CA 1
ATOM 1378 C C . VAL A 1 177 ? -24.073 -3.487 37.765 1.00 91.62 177 VAL A C 1
ATOM 1380 O O . VAL A 1 177 ? -25.065 -3.898 37.169 1.00 91.62 177 VAL A O 1
ATOM 1383 N N . MET A 1 178 ? -24.100 -3.225 39.073 1.00 90.44 178 MET A N 1
ATOM 1384 C CA . MET A 1 178 ? -25.290 -3.431 39.901 1.00 90.44 178 MET A CA 1
ATOM 1385 C C . MET A 1 178 ? -26.460 -2.524 39.489 1.00 90.44 178 MET A C 1
ATOM 1387 O O . MET A 1 178 ? -27.613 -2.952 39.453 1.00 90.44 178 MET A O 1
ATOM 1391 N N . ASN A 1 179 ? -26.187 -1.279 39.106 1.00 86.81 179 ASN A N 1
ATOM 1392 C CA . ASN A 1 179 ? -27.207 -0.372 38.584 1.00 86.81 179 ASN A CA 1
ATOM 1393 C C . ASN A 1 179 ? -27.752 -0.850 37.233 1.00 86.81 179 ASN A C 1
ATOM 1395 O O . ASN A 1 179 ? -28.960 -0.802 37.001 1.00 86.81 179 ASN A O 1
ATOM 1399 N N . GLN A 1 180 ? -26.886 -1.364 36.358 1.00 87.56 180 GLN A N 1
ATOM 1400 C CA . GLN A 1 180 ? -27.296 -1.952 35.084 1.00 87.56 180 GLN A CA 1
ATOM 1401 C C . GLN A 1 180 ? -28.144 -3.214 35.288 1.00 87.56 180 GLN A C 1
ATOM 1403 O O . GLN A 1 180 ? -29.185 -3.351 34.646 1.00 87.56 180 GLN A O 1
ATOM 1408 N N . THR A 1 181 ? -27.763 -4.115 36.199 1.00 82.06 181 THR A N 1
ATOM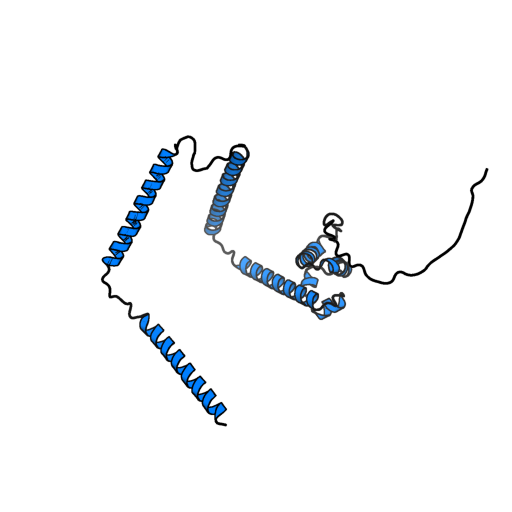 1409 C CA . THR A 1 181 ? -28.550 -5.325 36.491 1.00 82.06 181 THR A CA 1
ATOM 1410 C C . THR A 1 181 ? -29.905 -4.975 37.100 1.00 82.06 181 THR A C 1
ATOM 1412 O O . THR A 1 181 ? -30.921 -5.511 36.661 1.00 82.06 181 THR A O 1
ATOM 1415 N N . ASN A 1 182 ? -29.961 -4.010 38.020 1.00 82.00 182 ASN A N 1
ATOM 1416 C CA . ASN A 1 182 ? -31.216 -3.511 38.583 1.00 82.00 182 ASN A CA 1
ATOM 1417 C C . ASN A 1 182 ? -32.111 -2.852 37.522 1.00 82.00 182 ASN A C 1
ATOM 1419 O O . ASN A 1 182 ? -33.320 -3.077 37.517 1.00 82.00 182 ASN A O 1
ATOM 1423 N N . ALA A 1 183 ? -31.540 -2.095 36.581 1.00 82.56 183 ALA A N 1
ATOM 1424 C CA . ALA A 1 183 ? -32.286 -1.521 35.461 1.00 82.56 183 ALA A CA 1
ATOM 1425 C C . ALA A 1 183 ? -32.849 -2.603 34.518 1.00 82.56 183 ALA A C 1
ATOM 1427 O O . ALA A 1 183 ? -33.973 -2.476 34.026 1.00 82.56 183 ALA A O 1
ATOM 1428 N N . LEU A 1 184 ? -32.102 -3.690 34.294 1.00 76.06 184 LEU A N 1
ATOM 1429 C CA . LEU A 1 184 ? -32.569 -4.844 33.522 1.00 76.06 184 LEU A CA 1
ATOM 1430 C C . LEU A 1 184 ? -33.677 -5.619 34.247 1.00 76.06 184 LEU A C 1
ATOM 1432 O O . LEU A 1 184 ? -34.624 -6.048 33.595 1.00 76.06 184 LEU A O 1
ATOM 1436 N N . LEU A 1 185 ? -33.603 -5.751 35.574 1.00 69.75 185 LEU A N 1
ATOM 1437 C CA . LEU A 1 185 ? -34.656 -6.368 36.389 1.00 69.75 185 LEU A CA 1
ATOM 1438 C C . LEU A 1 185 ? -35.916 -5.489 36.488 1.00 69.75 185 LEU A C 1
ATOM 1440 O O . LEU A 1 185 ? -37.030 -6.011 36.514 1.00 69.75 185 LEU A O 1
ATOM 1444 N N . ALA A 1 186 ? -35.763 -4.161 36.505 1.00 71.38 186 ALA A N 1
ATOM 1445 C CA . ALA A 1 186 ? -36.877 -3.208 36.504 1.00 71.38 186 ALA A CA 1
ATOM 1446 C C . ALA A 1 186 ? -37.628 -3.173 35.160 1.00 71.38 186 ALA A C 1
ATOM 1448 O O . ALA A 1 186 ? -38.818 -2.843 35.100 1.00 71.38 186 ALA A O 1
ATOM 1449 N N . LYS A 1 187 ? -36.959 -3.543 34.063 1.00 68.88 187 LYS A N 1
ATOM 1450 C CA . LYS A 1 187 ? -37.584 -3.718 32.752 1.00 68.88 187 LYS A CA 1
ATOM 1451 C C . LYS A 1 187 ? -38.369 -5.036 32.756 1.00 68.88 187 LYS A C 1
ATOM 1453 O O . LYS A 1 187 ? -37.787 -6.108 32.646 1.00 68.88 187 LYS A O 1
ATOM 1458 N N . LYS A 1 188 ? -39.703 -4.961 32.901 1.00 61.09 188 LYS A N 1
ATOM 1459 C CA . LYS A 1 188 ? -40.594 -6.141 32.968 1.00 61.09 188 LYS A CA 1
ATOM 1460 C C . LYS A 1 188 ? -40.232 -7.195 31.899 1.00 61.09 188 LYS A C 1
ATOM 1462 O O . LYS A 1 188 ? -40.146 -6.838 30.719 1.00 61.09 188 LYS A O 1
ATOM 1467 N N . PRO A 1 189 ? -40.092 -8.484 32.266 1.00 53.47 189 PRO A N 1
ATOM 1468 C CA . PRO A 1 189 ? -39.812 -9.542 31.305 1.00 53.47 189 PRO A CA 1
ATOM 1469 C C . PRO A 1 189 ? -41.045 -9.734 30.418 1.00 53.47 189 PRO A C 1
ATOM 1471 O O . PRO A 1 189 ? -42.086 -10.190 30.885 1.00 53.47 189 PRO A O 1
ATOM 1474 N N . GLY A 1 190 ? -40.964 -9.342 29.144 1.00 55.12 190 GLY A N 1
ATOM 1475 C CA . GLY A 1 190 ? -42.062 -9.606 28.210 1.00 55.12 190 GLY A CA 1
ATOM 1476 C C . GLY A 1 190 ? -42.185 -8.726 26.971 1.00 55.12 190 GLY A C 1
ATOM 1477 O O . GLY A 1 190 ? -42.983 -9.066 26.102 1.00 55.12 190 GLY A O 1
ATOM 1478 N N . THR A 1 191 ? -41.416 -7.647 26.803 1.00 51.66 191 THR A N 1
ATOM 1479 C CA . THR A 1 191 ? -41.418 -6.920 25.519 1.00 51.66 191 THR A CA 1
ATOM 1480 C C . THR A 1 191 ? -40.468 -7.585 24.526 1.00 51.66 191 THR A C 1
ATOM 1482 O O . THR A 1 191 ? -39.427 -7.054 24.147 1.00 51.66 191 THR A O 1
ATOM 1485 N N . VAL A 1 192 ? -40.836 -8.795 24.097 1.00 56.94 192 VAL A N 1
ATOM 1486 C CA . VAL A 1 192 ? -40.304 -9.365 22.859 1.00 56.94 192 VAL A CA 1
ATOM 1487 C C . VAL A 1 192 ? -40.758 -8.439 21.736 1.00 56.94 192 VAL A C 1
ATOM 1489 O O . VAL A 1 192 ? -41.950 -8.367 21.433 1.00 56.94 192 VAL A O 1
ATOM 1492 N N . ASP A 1 193 ? -39.816 -7.711 21.139 1.00 58.22 193 ASP A N 1
ATOM 1493 C CA . ASP A 1 193 ? -40.055 -6.990 19.895 1.00 58.22 193 ASP A CA 1
ATOM 1494 C C . ASP A 1 193 ? -40.538 -8.000 18.839 1.00 58.22 193 ASP A C 1
ATOM 1496 O O . ASP A 1 193 ? -39.803 -8.864 18.348 1.00 58.22 193 ASP A O 1
ATOM 1500 N N . ARG A 1 194 ? -41.835 -7.921 18.534 1.00 51.31 194 ARG A N 1
ATOM 1501 C CA . ARG A 1 194 ? -42.566 -8.827 17.643 1.00 51.31 194 ARG A CA 1
ATOM 1502 C C . ARG A 1 194 ? -42.079 -8.731 16.189 1.00 51.31 194 ARG A C 1
ATOM 1504 O O . ARG A 1 194 ? -42.475 -9.557 15.372 1.00 51.31 194 ARG A O 1
ATOM 1511 N N . SER A 1 195 ? -41.195 -7.783 15.860 1.00 55.09 195 SER A N 1
ATOM 1512 C CA . SER A 1 195 ? -40.649 -7.609 14.511 1.00 55.09 195 SER A CA 1
ATOM 1513 C C . SER A 1 195 ? -39.538 -8.613 14.138 1.00 55.09 195 SER A C 1
ATOM 1515 O O . SER A 1 195 ? -39.361 -8.924 12.953 1.00 55.09 195 SER A O 1
ATOM 1517 N N . SER A 1 196 ? -38.797 -9.159 15.115 1.00 51.50 196 SER A N 1
ATOM 1518 C CA . SER A 1 196 ? -37.647 -10.047 14.845 1.00 51.50 196 SER A CA 1
ATOM 1519 C C . SER A 1 196 ? -38.032 -11.530 14.761 1.00 51.50 196 SER A C 1
ATOM 1521 O O . SER A 1 196 ? -37.459 -12.288 13.973 1.00 51.50 196 SER A O 1
ATOM 1523 N N . THR A 1 197 ? -39.062 -11.942 15.505 1.00 52.66 197 THR A N 1
ATOM 1524 C CA . THR A 1 197 ? -39.500 -13.347 15.583 1.00 52.66 197 THR A CA 1
ATOM 1525 C C . THR A 1 197 ? -40.137 -13.848 14.286 1.00 52.66 197 THR A C 1
ATOM 1527 O O . THR A 1 197 ? -39.948 -15.007 13.913 1.00 52.66 197 THR A O 1
ATOM 1530 N N . THR A 1 198 ? -40.832 -12.984 13.541 1.00 55.19 198 THR A N 1
ATOM 1531 C CA . THR A 1 198 ? -41.451 -13.342 12.254 1.00 55.19 198 THR A CA 1
ATOM 1532 C C . THR A 1 198 ? -40.390 -13.677 11.203 1.00 55.19 198 THR A C 1
ATOM 1534 O O . THR A 1 198 ? -40.511 -14.682 10.506 1.00 55.19 198 THR A O 1
ATOM 1537 N N . ARG A 1 199 ? -39.296 -12.899 11.142 1.00 57.59 199 ARG A N 1
ATOM 1538 C CA . ARG A 1 199 ? -38.186 -13.134 10.200 1.00 57.59 199 ARG A CA 1
ATOM 1539 C C . ARG A 1 199 ? -37.477 -14.464 10.458 1.00 57.59 199 ARG A C 1
ATOM 1541 O O . ARG A 1 199 ? -37.158 -15.168 9.503 1.00 57.59 199 ARG A O 1
ATOM 1548 N N . TRP A 1 200 ? -37.282 -14.841 11.723 1.00 57.03 200 TRP A N 1
ATOM 1549 C CA . TRP A 1 200 ? -36.682 -16.134 12.067 1.00 57.03 200 TRP A CA 1
ATOM 1550 C C . TRP A 1 200 ? -37.596 -17.307 11.696 1.00 57.03 200 TRP A C 1
ATOM 1552 O O . TRP A 1 200 ? -37.130 -18.287 11.118 1.00 57.03 200 TRP A O 1
ATOM 1562 N N . LYS A 1 201 ? -38.906 -17.200 11.966 1.00 56.56 201 LYS A N 1
ATOM 1563 C CA . LYS A 1 201 ? -39.879 -18.245 11.607 1.00 56.56 201 LYS A CA 1
ATOM 1564 C C . LYS A 1 201 ? -39.940 -18.476 10.096 1.00 56.56 201 LYS A C 1
ATOM 1566 O O . LYS A 1 201 ? -39.865 -19.624 9.674 1.00 56.56 201 LYS A O 1
ATOM 1571 N N . PHE A 1 202 ? -39.967 -17.409 9.291 1.00 59.28 202 PHE A N 1
ATOM 1572 C CA . PHE A 1 202 ? -39.898 -17.530 7.829 1.00 59.28 202 PHE A CA 1
ATOM 1573 C C . PHE A 1 202 ? -38.611 -18.225 7.366 1.00 59.28 202 PHE A C 1
ATOM 1575 O O . PHE A 1 202 ? -38.678 -19.128 6.534 1.00 59.28 202 PHE A O 1
ATOM 1582 N N . LYS A 1 203 ? -37.449 -17.869 7.934 1.00 65.38 203 LYS A N 1
ATOM 1583 C CA . LYS A 1 203 ? -36.183 -18.537 7.590 1.00 65.38 203 LYS A CA 1
ATOM 1584 C C . LYS A 1 203 ? -36.191 -20.026 7.946 1.00 65.38 203 LYS A C 1
ATOM 1586 O O . LYS A 1 203 ? -35.742 -20.835 7.138 1.00 65.38 203 LYS A O 1
ATOM 1591 N N . LEU A 1 204 ? -36.738 -20.399 9.105 1.00 63.22 204 LEU A N 1
ATOM 1592 C CA . LEU A 1 204 ? -36.793 -21.799 9.535 1.00 63.22 204 LEU A CA 1
ATOM 1593 C C . LEU A 1 204 ? -37.724 -22.648 8.653 1.00 63.22 204 LEU A C 1
ATOM 1595 O O . LEU A 1 204 ? -37.388 -23.781 8.314 1.00 63.22 204 LEU A O 1
ATOM 1599 N N . THR A 1 205 ? -38.872 -22.098 8.246 1.00 69.69 205 THR A N 1
ATOM 1600 C CA . THR A 1 205 ? -39.825 -22.803 7.375 1.00 69.69 205 THR A CA 1
ATOM 1601 C C . THR A 1 205 ? -39.249 -23.049 5.980 1.00 69.69 205 THR A C 1
ATOM 1603 O O . THR A 1 205 ? -39.419 -24.141 5.442 1.00 69.69 205 THR A O 1
ATOM 1606 N N . VAL A 1 206 ? -38.515 -22.085 5.412 1.00 73.25 206 VAL A N 1
ATOM 1607 C CA . VAL A 1 206 ? -37.874 -22.245 4.093 1.00 73.25 206 VAL A CA 1
ATOM 1608 C C . VAL A 1 206 ? -36.789 -23.328 4.128 1.00 73.25 206 VAL A C 1
ATOM 1610 O O . VAL A 1 206 ? -36.756 -24.183 3.247 1.00 73.25 206 VAL A O 1
ATOM 1613 N N . LEU A 1 207 ? -35.955 -23.360 5.174 1.00 69.69 207 LEU A N 1
ATOM 1614 C CA . LEU A 1 207 ? -34.932 -24.400 5.358 1.00 69.69 207 LEU A CA 1
ATOM 1615 C C . LEU A 1 207 ? -35.535 -25.811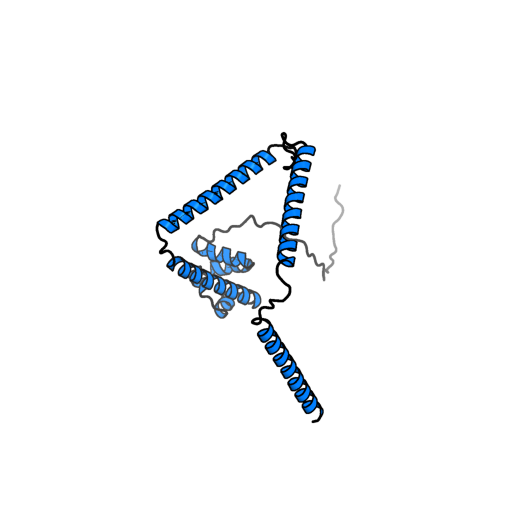 5.482 1.00 69.69 207 LEU A C 1
ATOM 1617 O O . LEU A 1 207 ? -35.027 -26.748 4.869 1.00 69.69 207 LEU A O 1
ATOM 1621 N N . SER A 1 208 ? -36.646 -25.954 6.214 1.00 80.25 208 SER A N 1
ATOM 1622 C CA . SER A 1 208 ? -37.376 -27.227 6.321 1.00 80.25 208 SER A CA 1
ATOM 1623 C C . SER A 1 208 ? -37.947 -27.681 4.969 1.00 80.25 208 SER A C 1
ATOM 1625 O O . SER A 1 208 ? -37.794 -28.840 4.582 1.00 80.25 208 SER A O 1
ATOM 1627 N N . GLY A 1 209 ? -38.525 -26.753 4.197 1.00 76.62 209 GLY A N 1
ATOM 1628 C CA . GLY A 1 209 ? -39.064 -27.036 2.865 1.00 76.62 209 GLY A CA 1
ATOM 1629 C C . GLY A 1 209 ? -38.004 -27.525 1.872 1.00 76.62 209 GLY A C 1
ATOM 1630 O O . GLY A 1 209 ? -38.224 -28.533 1.202 1.00 76.62 209 GLY A O 1
ATOM 1631 N N . ILE A 1 210 ? -36.834 -26.871 1.819 1.00 81.56 210 ILE A N 1
ATOM 1632 C CA . ILE A 1 210 ? -35.714 -27.318 0.970 1.00 81.56 210 ILE A CA 1
ATOM 1633 C C . ILE A 1 210 ? -35.277 -28.742 1.342 1.00 81.56 210 ILE A C 1
ATOM 1635 O O . ILE A 1 210 ? -35.065 -29.564 0.452 1.00 81.56 210 ILE A O 1
ATOM 1639 N N . GLY A 1 211 ? -35.177 -29.061 2.638 1.00 78.12 211 GLY A N 1
ATOM 1640 C CA . GLY A 1 211 ? -34.772 -30.394 3.094 1.00 78.12 211 GLY A CA 1
ATOM 1641 C C . GLY A 1 211 ? -35.730 -31.498 2.638 1.00 78.12 211 GLY A C 1
ATOM 1642 O O . GLY A 1 211 ? -35.288 -32.542 2.158 1.00 78.12 211 GLY A O 1
ATOM 1643 N N . ILE A 1 212 ? -37.040 -31.248 2.718 1.00 81.94 212 ILE A N 1
ATOM 1644 C CA . ILE A 1 212 ? -38.072 -32.201 2.284 1.00 81.94 212 ILE A CA 1
ATOM 1645 C C . ILE A 1 212 ? -38.018 -32.408 0.764 1.00 81.94 212 ILE A C 1
ATOM 1647 O O . ILE A 1 212 ? -38.042 -33.547 0.299 1.00 81.94 212 ILE A O 1
ATOM 1651 N N . VAL A 1 213 ? -37.891 -31.328 -0.014 1.00 82.62 213 VAL A N 1
ATOM 1652 C CA . VAL A 1 213 ? -37.799 -31.407 -1.483 1.00 82.62 213 VAL A CA 1
ATOM 1653 C C . VAL A 1 213 ? -36.531 -32.148 -1.918 1.00 82.62 213 VAL A C 1
ATOM 1655 O O . VAL A 1 213 ? -36.605 -33.038 -2.764 1.00 82.62 213 VAL A O 1
ATOM 1658 N N . CYS A 1 214 ? -35.384 -31.860 -1.297 1.00 79.50 214 CYS A N 1
ATOM 1659 C CA . CYS A 1 214 ? -34.139 -32.588 -1.552 1.00 79.50 214 CYS A CA 1
ATOM 1660 C C . CYS A 1 214 ? -34.247 -34.077 -1.186 1.00 79.50 214 CYS A C 1
ATOM 1662 O O . CYS A 1 214 ? -33.770 -34.927 -1.938 1.00 79.50 214 CYS A O 1
ATOM 1664 N N . GLY A 1 215 ? -34.904 -34.412 -0.071 1.00 80.94 215 GLY A N 1
ATOM 1665 C CA . GLY A 1 215 ? -35.132 -35.799 0.341 1.00 80.94 215 GLY A CA 1
ATOM 1666 C C . GLY A 1 215 ? -36.010 -36.579 -0.641 1.00 80.94 215 GLY A C 1
ATOM 1667 O O . GLY A 1 215 ? -35.681 -37.711 -0.995 1.00 80.94 215 GLY A O 1
ATOM 1668 N N . LEU A 1 216 ? -37.087 -35.964 -1.139 1.00 82.56 216 LEU A N 1
ATOM 1669 C CA . LEU A 1 216 ? -37.972 -36.581 -2.133 1.00 82.56 216 LEU A CA 1
ATOM 1670 C C . LEU A 1 216 ? -37.277 -36.784 -3.484 1.00 82.56 216 LEU A C 1
ATOM 1672 O O . LEU A 1 216 ? -37.427 -37.845 -4.084 1.00 82.56 216 LEU A O 1
ATOM 1676 N N . LEU A 1 217 ? -36.469 -35.819 -3.939 1.00 78.19 217 LEU A N 1
ATOM 1677 C CA . LEU A 1 217 ? -35.674 -35.963 -5.165 1.00 78.19 217 LEU A CA 1
ATOM 1678 C C . LEU A 1 217 ? -34.630 -37.080 -5.046 1.00 78.19 217 LEU A C 1
ATOM 1680 O O . LEU A 1 217 ? -34.436 -37.848 -5.988 1.00 78.19 217 LEU A O 1
ATOM 1684 N N . PHE A 1 218 ? -33.988 -37.210 -3.884 1.00 80.81 218 PHE A N 1
ATOM 1685 C CA . PHE A 1 218 ? -33.051 -38.301 -3.627 1.00 80.81 218 PHE A CA 1
ATOM 1686 C C . PHE A 1 218 ? -33.752 -39.667 -3.607 1.00 80.81 218 PHE A C 1
ATOM 1688 O O . PHE A 1 218 ? -33.248 -40.631 -4.183 1.00 80.81 218 PHE A O 1
ATOM 1695 N N . TYR A 1 219 ? -34.936 -39.748 -2.994 1.00 79.31 219 TYR A N 1
ATOM 1696 C CA . TYR A 1 219 ? -35.722 -40.980 -2.947 1.00 79.31 219 TYR A CA 1
ATOM 1697 C C . TYR A 1 219 ? -36.236 -41.389 -4.336 1.00 79.31 219 TYR A C 1
ATOM 1699 O O . TYR A 1 219 ? -36.115 -42.551 -4.713 1.00 79.31 219 TYR A O 1
ATOM 1707 N N . ALA A 1 220 ? -36.720 -40.432 -5.133 1.00 73.88 220 ALA A N 1
ATOM 1708 C CA . ALA A 1 220 ? -37.163 -40.671 -6.506 1.00 73.88 220 ALA A CA 1
ATOM 1709 C C . ALA A 1 220 ? -36.016 -41.133 -7.421 1.00 73.88 220 ALA A C 1
ATOM 1711 O O . ALA A 1 220 ? -36.215 -42.022 -8.241 1.00 73.88 220 ALA A O 1
ATOM 1712 N N . LYS A 1 221 ? -34.799 -40.596 -7.241 1.00 72.44 221 LYS A N 1
ATOM 1713 C CA . LYS A 1 221 ? -33.608 -41.027 -7.993 1.00 72.44 221 LYS A CA 1
ATOM 1714 C C . LYS A 1 221 ? -33.135 -42.438 -7.614 1.00 72.44 221 LYS A C 1
ATOM 1716 O O . LYS A 1 221 ? -32.493 -43.090 -8.422 1.00 72.44 221 LYS A O 1
ATOM 1721 N N . LYS A 1 222 ? -33.418 -42.901 -6.392 1.00 70.62 222 LYS A N 1
ATOM 1722 C CA . LYS A 1 222 ? -33.077 -44.259 -5.930 1.00 70.62 222 LYS A CA 1
ATOM 1723 C C . LYS A 1 222 ? -34.100 -45.317 -6.373 1.00 70.62 222 LYS A C 1
ATOM 1725 O O . LYS A 1 222 ? -33.788 -46.502 -6.343 1.00 70.62 222 LYS A O 1
ATOM 1730 N N . ALA A 1 223 ? -35.315 -44.900 -6.724 1.00 64.44 223 ALA A N 1
ATOM 1731 C CA . ALA A 1 223 ? -36.404 -45.780 -7.149 1.00 64.44 223 ALA A CA 1
ATOM 1732 C C . ALA A 1 223 ? -36.461 -46.015 -8.675 1.00 64.44 223 ALA A C 1
ATOM 1734 O O . ALA A 1 223 ? -37.339 -46.751 -9.127 1.00 64.44 223 ALA A O 1
ATOM 1735 N N . LEU A 1 224 ? -35.553 -45.399 -9.443 1.00 50.81 224 LEU A N 1
ATOM 1736 C CA . LEU A 1 224 ? -35.349 -45.602 -10.881 1.00 50.81 224 LEU A CA 1
ATOM 1737 C C . LEU A 1 224 ? -34.057 -46.397 -11.113 1.00 50.81 224 LEU A C 1
ATOM 1739 O O . LEU A 1 224 ? -34.056 -47.250 -12.023 1.00 50.81 224 LEU A O 1
#

Organism: NCBI:txid320908

pLDDT: mean 73.8, std 19.29, range [30.19, 96.0]